Protein AF-A0A0S8ESF8-F1 (afdb_monomer)

Sequence (279 aa):
MKMVDRKHRSASYPEIQPMQVNPSMRPLLGLSLLLPLVVLAGCGKGEGPTPIPGTPAPPLPPISCDTINFEDGCGPYTFVDFAGGVTAIVRNPDSSGLNTSDKVARMEKFAGEVFGGSTLEPPERVDFARGEAFKMKVWASRSVPVLFKMEGLDRERSVSHSGSGNWEELCFSFVGDTAGDPVTGFTIIFDLGVNGGAATDPANWTFYFDEIEQVDSCPVPAQLFPVDFEGDPASYNFGPDGGFGGGASAVIANPDQSGINTSAQVARMQKFAGEVFGG

Structure (mmCIF, N/CA/C/O backbone):
data_AF-A0A0S8ESF8-F1
#
_entry.id   AF-A0A0S8ESF8-F1
#
loop_
_atom_site.group_PDB
_atom_site.id
_atom_site.type_symbol
_atom_site.label_atom_id
_atom_site.label_alt_id
_atom_site.label_comp_id
_atom_site.label_asym_id
_atom_site.label_entity_id
_atom_site.label_seq_id
_atom_site.pdbx_PDB_ins_code
_atom_site.Cartn_x
_atom_site.Cartn_y
_atom_site.Cartn_z
_atom_site.occupancy
_atom_site.B_iso_or_equiv
_atom_site.auth_seq_id
_atom_site.auth_comp_id
_atom_site.auth_asym_id
_atom_site.auth_atom_id
_atom_site.pdbx_PDB_model_num
ATOM 1 N N . MET A 1 1 ? 27.836 68.230 -41.091 1.00 40.53 1 MET A N 1
ATOM 2 C CA . MET A 1 1 ? 26.774 69.145 -41.569 1.00 40.53 1 MET A CA 1
ATOM 3 C C . MET A 1 1 ? 25.476 68.755 -40.853 1.00 40.53 1 MET A C 1
ATOM 5 O O . MET A 1 1 ? 24.995 67.662 -41.090 1.00 40.53 1 MET A O 1
ATOM 9 N N . LYS A 1 2 ? 25.045 69.584 -39.888 1.00 42.84 2 LYS A N 1
ATOM 10 C CA . LYS A 1 2 ? 23.810 69.581 -39.059 1.00 42.84 2 LYS A CA 1
ATOM 11 C C . LYS A 1 2 ? 22.931 68.306 -39.009 1.00 42.84 2 LYS A C 1
ATOM 13 O O . LYS A 1 2 ? 22.154 68.066 -39.925 1.00 42.84 2 LYS A O 1
ATOM 18 N N . MET A 1 3 ? 22.940 67.605 -37.866 1.00 36.44 3 MET A N 1
ATOM 19 C CA . MET A 1 3 ? 21.789 66.813 -37.398 1.00 36.44 3 MET A CA 1
ATOM 20 C C . MET A 1 3 ? 20.903 67.682 -36.501 1.00 36.44 3 MET A C 1
ATOM 22 O O . MET A 1 3 ? 21.399 68.494 -35.721 1.00 36.44 3 MET A O 1
ATOM 26 N N . VAL A 1 4 ? 19.596 67.544 -36.695 1.00 47.00 4 VAL A N 1
ATOM 27 C CA . VAL A 1 4 ? 18.539 68.396 -36.151 1.00 47.00 4 VAL A CA 1
ATOM 28 C C . VAL A 1 4 ? 18.036 67.837 -34.823 1.00 47.00 4 VAL A C 1
ATOM 30 O O . VAL A 1 4 ? 17.675 66.669 -34.722 1.00 47.00 4 VAL A O 1
ATOM 33 N N . ASP A 1 5 ? 17.992 68.729 -33.840 1.00 41.75 5 ASP A N 1
ATOM 34 C CA . ASP A 1 5 ? 17.411 68.588 -32.509 1.00 41.75 5 ASP A CA 1
ATOM 35 C C . ASP A 1 5 ? 15.900 68.281 -32.575 1.00 41.75 5 ASP A C 1
ATOM 37 O O . ASP A 1 5 ? 15.138 69.013 -33.218 1.00 41.75 5 ASP A O 1
ATOM 41 N N . ARG A 1 6 ? 15.429 67.247 -31.864 1.00 56.06 6 ARG A N 1
ATOM 42 C CA . ARG A 1 6 ? 14.001 67.091 -31.533 1.00 56.06 6 ARG A CA 1
ATOM 43 C C . ARG A 1 6 ? 13.833 66.850 -30.038 1.00 56.06 6 ARG A C 1
ATOM 45 O O . ARG A 1 6 ? 14.021 65.760 -29.514 1.00 56.06 6 ARG A O 1
ATOM 52 N N . LYS A 1 7 ? 13.445 67.936 -29.381 1.00 44.34 7 LYS A N 1
ATOM 53 C CA . LYS A 1 7 ? 13.090 68.083 -27.972 1.00 44.34 7 LYS A CA 1
ATOM 54 C C . LYS A 1 7 ? 11.923 67.153 -27.594 1.00 44.34 7 LYS A C 1
ATOM 56 O O . LYS A 1 7 ? 10.812 67.331 -28.093 1.00 44.34 7 LYS A O 1
ATOM 61 N N . HIS A 1 8 ? 12.165 66.198 -26.693 1.00 40.56 8 HIS A N 1
ATOM 62 C CA . HIS A 1 8 ? 11.120 65.435 -26.004 1.00 40.56 8 HIS A CA 1
ATOM 63 C C . HIS A 1 8 ? 10.361 66.345 -25.024 1.00 40.56 8 HIS A C 1
ATOM 65 O O . HIS A 1 8 ? 10.968 67.020 -24.193 1.00 40.56 8 HIS A O 1
ATOM 71 N N . ARG A 1 9 ? 9.026 66.372 -25.125 1.00 47.31 9 ARG A N 1
ATOM 72 C CA . ARG A 1 9 ? 8.132 66.927 -24.100 1.00 47.31 9 ARG A CA 1
ATOM 73 C C . ARG A 1 9 ? 7.680 65.800 -23.179 1.00 47.31 9 ARG A C 1
ATOM 75 O O . ARG A 1 9 ? 7.162 64.793 -23.649 1.00 47.31 9 ARG A O 1
ATOM 82 N N . SER A 1 10 ? 7.871 66.022 -21.887 1.00 40.78 10 SER A N 1
ATOM 83 C CA . SER A 1 10 ? 7.298 65.271 -20.779 1.00 40.78 10 SER A CA 1
ATOM 84 C C . SER A 1 10 ? 5.786 65.498 -20.688 1.00 40.78 10 SER A C 1
ATOM 86 O O . SER A 1 10 ? 5.308 66.622 -20.844 1.00 40.78 10 SER A O 1
ATOM 88 N N . ALA A 1 11 ? 5.040 64.435 -20.394 1.00 43.62 11 ALA A N 1
ATOM 89 C CA . ALA A 1 11 ? 3.673 64.515 -19.894 1.00 43.62 11 ALA A CA 1
ATOM 90 C C . ALA A 1 11 ? 3.556 63.570 -18.691 1.00 43.62 11 ALA A C 1
ATOM 92 O O . ALA A 1 11 ? 3.723 62.361 -18.827 1.00 43.62 11 ALA A O 1
ATOM 93 N N . SER A 1 12 ? 3.345 64.150 -17.509 1.00 41.84 12 SER A N 1
ATOM 94 C CA . SER A 1 12 ? 3.059 63.443 -16.261 1.00 41.84 12 SER A CA 1
ATOM 95 C C . SER A 1 12 ? 1.659 62.835 -16.317 1.00 41.84 12 SER A C 1
ATOM 97 O O . SER A 1 12 ? 0.701 63.549 -16.620 1.00 41.84 12 SER A O 1
ATOM 99 N N . TYR A 1 13 ? 1.531 61.554 -15.985 1.00 41.94 13 TYR A N 1
ATOM 100 C CA . TYR A 1 13 ? 0.239 60.912 -15.748 1.00 41.94 13 TYR A CA 1
ATOM 101 C C . TYR A 1 13 ? -0.113 61.014 -14.254 1.00 41.94 13 TYR A C 1
ATOM 103 O O . TYR A 1 13 ? 0.756 60.730 -13.429 1.00 41.94 13 TYR A O 1
ATOM 111 N N . PRO A 1 14 ? -1.336 61.434 -13.883 1.00 43.28 14 PRO A N 1
ATOM 112 C CA . PRO A 1 14 ? -1.754 61.487 -12.490 1.00 43.28 14 PRO A CA 1
ATOM 113 C C . PRO A 1 14 ? -2.178 60.108 -11.961 1.00 43.28 14 PRO A C 1
ATOM 115 O O . PRO A 1 14 ? -2.775 59.293 -12.663 1.00 43.28 14 PRO A O 1
ATOM 118 N N . GLU A 1 15 ? -1.848 59.899 -10.693 1.00 43.38 15 GLU A N 1
ATOM 119 C CA . GLU A 1 15 ? -2.110 58.741 -9.840 1.00 43.38 15 GLU A CA 1
ATOM 120 C C . GLU A 1 15 ? -3.618 58.548 -9.581 1.00 43.38 15 GLU A C 1
ATOM 122 O O . GLU A 1 15 ? -4.325 59.497 -9.237 1.00 43.38 15 GLU A O 1
ATOM 127 N N . ILE A 1 16 ? -4.126 57.322 -9.763 1.00 46.75 16 ILE A N 1
ATOM 128 C CA . ILE A 1 16 ? -5.536 56.965 -9.539 1.00 46.75 16 ILE A CA 1
ATOM 129 C C . ILE A 1 16 ? -5.655 56.318 -8.156 1.00 46.75 16 ILE A C 1
ATOM 131 O O . ILE A 1 16 ? -5.142 55.224 -7.932 1.00 46.75 16 ILE A O 1
ATOM 135 N N . GLN A 1 17 ? -6.349 56.986 -7.232 1.00 47.25 17 GLN A N 1
ATOM 136 C CA . GLN A 1 17 ? -6.697 56.419 -5.926 1.00 47.25 17 GLN A CA 1
ATOM 137 C C . GLN A 1 17 ? -7.849 55.399 -6.041 1.00 47.25 17 GLN A C 1
ATOM 139 O O . GLN A 1 17 ? -8.770 55.613 -6.835 1.00 47.25 17 GLN A O 1
ATOM 144 N N . PRO A 1 18 ? -7.850 54.309 -5.250 1.00 42.50 18 PRO A N 1
ATOM 145 C CA . PRO A 1 18 ? -8.895 53.291 -5.317 1.00 42.50 18 PRO A CA 1
ATOM 146 C C . PRO A 1 18 ? -10.224 53.768 -4.703 1.00 42.50 18 PRO A C 1
ATOM 148 O O . PRO A 1 18 ? -10.272 54.285 -3.587 1.00 42.50 18 PRO A O 1
ATOM 151 N N . MET A 1 19 ? -11.320 53.553 -5.441 1.00 40.47 19 MET A N 1
ATOM 152 C CA . MET A 1 19 ? -12.696 53.830 -5.013 1.00 40.47 19 MET A CA 1
ATOM 153 C C . MET A 1 19 ? -13.128 52.919 -3.852 1.00 40.47 19 MET A C 1
ATOM 155 O O . MET A 1 19 ? -13.059 51.695 -3.940 1.00 40.47 19 MET A O 1
ATOM 159 N N . GLN A 1 20 ? -13.632 53.541 -2.785 1.00 41.03 20 GLN A N 1
ATOM 160 C CA . GLN A 1 20 ? -14.319 52.897 -1.664 1.00 41.03 20 GLN A CA 1
ATOM 161 C C . GLN A 1 20 ? -15.709 52.393 -2.086 1.00 41.03 20 GLN A C 1
ATOM 163 O O . GLN A 1 20 ? -16.491 53.126 -2.692 1.00 41.03 20 GLN A O 1
ATOM 168 N N . VAL A 1 21 ? -16.024 51.146 -1.730 1.00 38.94 21 VAL A N 1
ATOM 169 C CA . VAL A 1 21 ? -17.322 50.499 -1.964 1.00 38.94 21 VAL A CA 1
ATOM 170 C C . VAL A 1 21 ? -18.250 50.803 -0.787 1.00 38.94 21 VAL A C 1
ATOM 172 O O . VAL A 1 21 ? -17.946 50.431 0.341 1.00 38.94 21 VAL A O 1
ATOM 175 N N . ASN A 1 22 ? -19.397 51.436 -1.049 1.00 40.12 22 ASN A N 1
ATOM 176 C CA . ASN A 1 22 ? -20.479 51.598 -0.073 1.00 40.12 22 ASN A CA 1
ATOM 177 C C . ASN A 1 22 ? -21.716 50.801 -0.531 1.00 40.12 22 ASN A C 1
ATOM 179 O O . ASN A 1 22 ? -22.219 51.060 -1.628 1.00 40.12 22 ASN A O 1
ATOM 183 N N . PRO A 1 23 ? -22.239 49.858 0.275 1.00 46.28 23 PRO A N 1
ATOM 184 C CA . PRO A 1 23 ? -23.407 49.068 -0.083 1.00 46.28 23 PRO A CA 1
ATOM 185 C C . PRO A 1 23 ? -24.692 49.764 0.383 1.00 46.28 23 PRO A C 1
ATOM 187 O O . PRO A 1 23 ? -24.872 50.047 1.566 1.00 46.28 23 PRO A O 1
ATOM 190 N N . SER A 1 24 ? -25.618 50.026 -0.537 1.00 38.66 24 SER A N 1
ATOM 191 C CA . SER A 1 24 ? -27.003 50.365 -0.192 1.00 38.66 24 SER A CA 1
ATOM 192 C C . SER A 1 24 ? -27.920 50.111 -1.385 1.00 38.66 24 SER A C 1
ATOM 194 O O . SER A 1 24 ? -27.998 50.924 -2.304 1.00 38.66 24 SER A O 1
ATOM 196 N N . MET A 1 25 ? -28.637 48.986 -1.372 1.00 37.41 25 MET A N 1
ATOM 197 C CA . MET A 1 25 ? -29.839 48.802 -2.186 1.00 37.41 25 MET A CA 1
ATOM 198 C C . MET A 1 25 ? -30.952 48.183 -1.337 1.00 37.41 25 MET A C 1
ATOM 200 O O . MET A 1 25 ? -30.775 47.166 -0.672 1.00 37.41 25 MET A O 1
ATOM 204 N N . ARG A 1 26 ? -32.095 48.875 -1.350 1.00 43.75 26 ARG A N 1
ATOM 205 C CA . ARG A 1 26 ? -33.395 48.493 -0.779 1.00 43.75 26 ARG A CA 1
ATOM 206 C C . ARG A 1 26 ? -34.141 47.535 -1.734 1.00 43.75 26 ARG A C 1
ATOM 208 O O . ARG A 1 26 ? -33.779 47.468 -2.905 1.00 43.75 26 ARG A O 1
ATOM 215 N N . PRO A 1 27 ? -35.159 46.792 -1.258 1.00 42.56 27 PRO A N 1
ATOM 216 C CA . PRO A 1 27 ? -35.567 45.525 -1.858 1.00 42.56 27 PRO A CA 1
ATOM 217 C C . PRO A 1 27 ? -36.525 45.702 -3.044 1.00 42.56 27 PRO A C 1
ATOM 219 O O . PRO A 1 27 ? -37.409 46.558 -3.009 1.00 42.56 27 PRO A O 1
ATOM 222 N N . LEU A 1 28 ? -36.397 44.838 -4.056 1.00 43.91 28 LEU A N 1
ATOM 223 C CA . LEU A 1 28 ? -37.443 44.589 -5.051 1.00 43.91 28 LEU A CA 1
ATOM 224 C C . LEU A 1 28 ? -38.166 43.275 -4.722 1.00 43.91 28 LEU A C 1
ATOM 226 O O . LEU A 1 28 ? -37.550 42.216 -4.639 1.00 43.91 28 LEU A O 1
ATOM 230 N N . LEU A 1 29 ? -39.488 43.367 -4.564 1.00 41.84 29 LEU A N 1
ATOM 231 C CA . LEU A 1 29 ? -40.433 42.253 -4.656 1.00 41.84 29 LEU A CA 1
ATOM 232 C C . LEU A 1 29 ? -40.461 41.721 -6.100 1.00 41.84 29 LEU A C 1
ATOM 234 O O . LEU A 1 29 ? -40.621 42.517 -7.024 1.00 41.84 29 LEU A O 1
ATOM 238 N N . GLY A 1 30 ? -40.440 40.398 -6.293 1.00 35.84 30 GLY A N 1
ATOM 239 C CA . GLY A 1 30 ? -40.859 39.809 -7.568 1.00 35.84 30 GLY A CA 1
ATOM 240 C C . GLY A 1 30 ? -40.442 38.357 -7.807 1.00 35.84 30 GLY A C 1
ATOM 241 O O . GLY A 1 30 ? -39.289 38.095 -8.108 1.00 35.84 30 GLY A O 1
ATOM 242 N N . LEU A 1 31 ? -41.444 37.468 -7.793 1.00 37.00 31 LEU A N 1
ATOM 243 C CA . LEU A 1 31 ? -41.476 36.101 -8.340 1.00 37.00 31 LEU A CA 1
ATOM 244 C C . LEU A 1 31 ? -40.813 34.970 -7.521 1.00 37.00 31 LEU A C 1
ATOM 246 O O . LEU A 1 31 ? -39.675 34.569 -7.734 1.00 37.00 31 LEU A O 1
ATOM 250 N N . SER A 1 32 ? -41.619 34.390 -6.623 1.00 37.16 32 SER A N 1
ATOM 251 C CA . SER A 1 32 ? -41.390 33.071 -6.025 1.00 37.16 32 SER A CA 1
ATOM 252 C C . SER A 1 32 ? -41.519 31.986 -7.099 1.00 37.16 32 SER A C 1
ATOM 254 O O . SER A 1 32 ? -42.624 31.688 -7.559 1.00 37.16 32 SER A O 1
ATOM 256 N N . LEU A 1 33 ? -40.388 31.412 -7.508 1.00 37.44 33 LEU A N 1
ATOM 257 C CA . LEU A 1 33 ? -40.342 30.144 -8.223 1.00 37.44 33 LEU A CA 1
ATOM 258 C C . LEU A 1 33 ? -40.302 29.037 -7.159 1.00 37.44 33 LEU A C 1
ATOM 260 O O . LEU A 1 33 ? -39.285 28.836 -6.498 1.00 37.44 33 LEU A O 1
ATOM 264 N N . LEU A 1 34 ? -41.429 28.355 -6.954 1.00 41.53 34 LEU A N 1
ATOM 265 C CA . LEU A 1 34 ? -41.516 27.156 -6.119 1.00 41.53 34 LEU A CA 1
ATOM 266 C C . LEU A 1 34 ? -40.692 26.032 -6.770 1.00 41.53 34 LEU A C 1
ATOM 268 O O . LEU A 1 34 ? -41.206 25.279 -7.594 1.00 41.53 34 LEU A O 1
ATOM 272 N N . LEU A 1 35 ? -39.413 25.918 -6.404 1.00 36.94 35 LEU A N 1
ATOM 273 C CA . LEU A 1 35 ? -38.685 24.659 -6.551 1.00 36.94 35 LEU A CA 1
ATOM 274 C C . LEU A 1 35 ? -39.259 23.668 -5.528 1.00 36.94 35 LEU A C 1
ATOM 276 O O . LEU A 1 35 ? -39.348 24.018 -4.346 1.00 36.94 35 LEU A O 1
ATOM 280 N N . PRO A 1 36 ? -39.629 22.437 -5.920 1.00 36.62 36 PRO A N 1
ATOM 281 C CA . PRO A 1 36 ? -39.936 21.414 -4.941 1.00 36.62 36 PRO A CA 1
ATOM 282 C C . PRO A 1 36 ? -38.649 21.100 -4.175 1.00 36.62 36 PRO A C 1
ATOM 284 O O . PRO A 1 36 ? -37.679 20.577 -4.720 1.00 36.62 36 PRO A O 1
ATOM 287 N N . LEU A 1 37 ? -38.653 21.464 -2.896 1.00 35.94 37 LEU A N 1
ATOM 288 C CA . LEU A 1 37 ? -37.680 21.037 -1.910 1.00 35.94 37 LEU A CA 1
ATOM 289 C C . LEU A 1 37 ? -37.829 19.515 -1.771 1.00 35.94 37 LEU A C 1
ATOM 291 O O . LEU A 1 37 ? -38.709 19.034 -1.056 1.00 35.94 37 LEU A O 1
ATOM 295 N N . VAL A 1 38 ? -37.015 18.746 -2.493 1.00 40.09 38 VAL A N 1
ATOM 296 C CA . VAL A 1 38 ? -36.847 17.323 -2.196 1.00 40.09 38 VAL A CA 1
ATOM 297 C C . VAL A 1 38 ? -36.095 17.267 -0.874 1.00 40.09 38 VAL A C 1
ATOM 299 O O . VAL A 1 38 ? -34.877 17.417 -0.813 1.00 40.09 38 VAL A O 1
ATOM 302 N N . VAL A 1 39 ? -36.852 17.123 0.208 1.00 38.69 39 VAL A N 1
ATOM 303 C CA . VAL A 1 39 ? -36.312 16.778 1.516 1.00 38.69 39 VAL A CA 1
ATOM 304 C C . VAL A 1 39 ? -35.793 15.349 1.389 1.00 38.69 39 VAL A C 1
ATOM 306 O O . VAL A 1 39 ? -36.565 14.397 1.481 1.00 38.69 39 VAL A O 1
ATOM 309 N N . LEU A 1 40 ? -34.491 15.190 1.141 1.00 39.62 40 LEU A N 1
ATOM 310 C CA . LEU A 1 40 ? -33.809 13.930 1.418 1.00 39.62 40 LEU A CA 1
ATOM 311 C C . LEU A 1 40 ? -33.801 13.772 2.943 1.00 39.62 40 LEU A C 1
ATOM 313 O O . LEU A 1 40 ? -32.912 14.250 3.646 1.00 39.62 40 LEU A O 1
ATOM 317 N N . ALA A 1 41 ? -34.867 13.170 3.463 1.00 42.66 41 ALA A N 1
ATOM 318 C CA . ALA A 1 41 ? -34.881 12.645 4.813 1.00 42.66 41 ALA A CA 1
ATOM 319 C C . ALA A 1 41 ? -33.761 11.602 4.906 1.00 42.66 41 ALA A C 1
ATOM 321 O O . ALA A 1 41 ? -33.692 10.692 4.081 1.00 42.66 41 ALA A O 1
ATOM 322 N N . GLY A 1 42 ? -32.869 11.766 5.884 1.00 45.28 42 GLY A N 1
ATOM 323 C CA . GLY A 1 42 ? -31.809 10.804 6.152 1.00 45.28 42 GLY A CA 1
ATOM 324 C C . GLY A 1 42 ? -32.393 9.402 6.315 1.00 45.28 42 GLY A C 1
ATOM 325 O O . GLY A 1 42 ? -33.271 9.179 7.151 1.00 45.28 42 GLY A O 1
ATOM 326 N N . CYS A 1 43 ? -31.918 8.458 5.508 1.00 47.69 43 CYS A N 1
ATOM 327 C CA . CYS A 1 43 ? -32.300 7.062 5.638 1.00 47.69 43 CYS A CA 1
ATOM 328 C C . CYS A 1 43 ? -31.603 6.468 6.864 1.00 47.69 43 CYS A C 1
ATOM 330 O O . CYS A 1 43 ? -30.463 6.015 6.811 1.00 47.69 43 CYS A O 1
ATOM 332 N N . GLY A 1 44 ? -32.323 6.457 7.985 1.00 44.12 44 GLY A N 1
ATOM 333 C CA . GLY A 1 44 ? -32.151 5.414 8.984 1.00 44.12 44 GLY A CA 1
ATOM 334 C C . GLY A 1 44 ? -32.490 4.046 8.381 1.00 44.12 44 GLY A C 1
ATOM 335 O O . GLY A 1 44 ? -33.263 3.960 7.432 1.00 44.12 44 GLY A O 1
ATOM 336 N N . LYS A 1 45 ? -31.893 2.991 8.950 1.00 55.78 45 LYS A N 1
ATOM 337 C CA . LYS A 1 45 ? -32.165 1.559 8.718 1.00 55.78 45 LYS A CA 1
ATOM 338 C C . LYS A 1 45 ? -33.629 1.261 8.334 1.00 55.78 45 LYS A C 1
ATOM 340 O O . LYS A 1 45 ? -34.452 1.008 9.210 1.00 55.78 45 LYS A O 1
ATOM 345 N N . GLY A 1 46 ? -33.945 1.251 7.045 1.00 39.66 46 GLY A N 1
ATOM 346 C CA . GLY A 1 46 ? -35.214 0.765 6.510 1.00 39.66 46 GLY A CA 1
ATOM 347 C C . GLY A 1 46 ? -34.915 -0.297 5.465 1.00 39.66 46 GLY A C 1
ATOM 348 O O . GLY A 1 46 ? -34.060 -0.078 4.614 1.00 39.66 46 GLY A O 1
ATOM 349 N N . GLU A 1 47 ? -35.601 -1.437 5.526 1.00 53.22 47 GLU A N 1
ATOM 350 C CA . GLU A 1 47 ? -35.433 -2.605 4.639 1.00 53.22 47 GLU A CA 1
ATOM 351 C C . GLU A 1 47 ? -35.843 -2.346 3.168 1.00 53.22 47 GLU A C 1
ATOM 353 O O . GLU A 1 47 ? -36.103 -3.274 2.409 1.00 53.22 47 GLU A O 1
ATOM 358 N N . GLY A 1 48 ? -35.903 -1.081 2.739 1.00 57.09 48 GLY A N 1
ATOM 359 C CA . GLY A 1 48 ? -36.509 -0.681 1.475 1.00 57.09 48 GLY A CA 1
ATOM 360 C C . GLY A 1 48 ? -38.036 -0.861 1.473 1.00 57.09 48 GLY A C 1
ATOM 361 O O . GLY A 1 48 ? -38.629 -1.323 2.450 1.00 57.09 48 GLY A O 1
ATOM 362 N N . PRO A 1 49 ? -38.720 -0.436 0.399 1.00 63.00 49 PRO A N 1
ATOM 363 C CA . PRO A 1 49 ? -40.136 -0.731 0.218 1.00 63.00 49 PRO A CA 1
ATOM 364 C C . PRO A 1 49 ? -40.350 -2.248 0.137 1.00 63.00 49 PRO A C 1
ATOM 366 O O . PRO A 1 49 ? -39.602 -2.953 -0.540 1.00 63.00 49 PRO A O 1
ATOM 369 N N . THR A 1 50 ? -41.390 -2.749 0.806 1.00 68.25 50 THR A N 1
ATOM 370 C CA . THR A 1 50 ? -41.778 -4.161 0.731 1.00 68.25 50 THR A CA 1
ATOM 371 C C . THR A 1 50 ? -42.010 -4.567 -0.731 1.00 68.25 50 THR A C 1
ATOM 373 O O . THR A 1 50 ? -42.753 -3.879 -1.440 1.00 68.25 50 THR A O 1
ATOM 376 N N . PRO A 1 51 ? -41.393 -5.664 -1.215 1.00 69.75 51 PRO A N 1
ATOM 377 C CA . PRO A 1 51 ? -41.570 -6.105 -2.593 1.00 69.75 51 PRO A CA 1
ATOM 378 C C . PRO A 1 51 ? -43.048 -6.343 -2.920 1.00 69.75 51 PRO A C 1
ATOM 380 O O . PRO A 1 51 ? -43.759 -7.001 -2.159 1.00 69.75 51 PRO A O 1
ATOM 383 N N . ILE A 1 52 ? -43.514 -5.828 -4.063 1.00 80.81 52 ILE A N 1
ATOM 384 C CA . ILE A 1 52 ? -44.869 -6.104 -4.557 1.00 80.81 52 ILE A CA 1
ATOM 385 C C . ILE A 1 52 ? -44.931 -7.590 -4.945 1.00 80.81 52 ILE A C 1
ATOM 387 O O . ILE A 1 52 ? -44.154 -8.016 -5.808 1.00 80.81 52 ILE A O 1
ATOM 391 N N . PRO A 1 53 ? -45.836 -8.393 -4.353 1.00 74.19 53 PRO A N 1
ATOM 392 C CA . PRO A 1 53 ? -45.965 -9.805 -4.694 1.00 74.19 53 PRO A CA 1
ATOM 393 C C . PRO A 1 53 ? -46.226 -9.989 -6.194 1.00 74.19 53 PRO A C 1
ATOM 395 O O . PRO A 1 53 ? -47.189 -9.445 -6.731 1.00 74.19 53 PRO A O 1
ATOM 398 N N . GLY A 1 54 ? -45.370 -10.757 -6.869 1.00 76.56 54 GLY A N 1
ATOM 399 C CA . GLY A 1 54 ? -45.484 -11.037 -8.305 1.00 76.56 54 GLY A CA 1
ATOM 400 C C . GLY A 1 54 ? -44.671 -10.119 -9.223 1.00 76.56 54 GLY A C 1
ATOM 401 O O . GLY A 1 54 ? -44.605 -10.397 -10.419 1.00 76.56 54 GLY A O 1
ATOM 402 N N . THR A 1 55 ? -44.004 -9.088 -8.695 1.00 75.00 55 THR A N 1
ATOM 403 C CA . THR A 1 55 ? -43.012 -8.318 -9.459 1.00 75.00 55 THR A CA 1
ATOM 404 C C . THR A 1 55 ? -41.653 -9.017 -9.354 1.00 75.00 55 THR A C 1
ATOM 406 O O . THR A 1 55 ? -41.156 -9.181 -8.237 1.00 75.00 55 THR A O 1
ATOM 409 N N . PRO A 1 56 ? -41.030 -9.442 -10.472 1.00 74.31 56 PRO A N 1
ATOM 410 C CA . PRO A 1 56 ? -39.648 -9.907 -10.450 1.00 74.31 56 PRO A CA 1
ATOM 411 C C . PRO A 1 56 ? -38.762 -8.823 -9.837 1.00 74.31 56 PRO A C 1
ATOM 413 O O . PRO A 1 56 ? -38.911 -7.649 -10.181 1.00 74.31 56 PRO A O 1
ATOM 416 N N . ALA A 1 57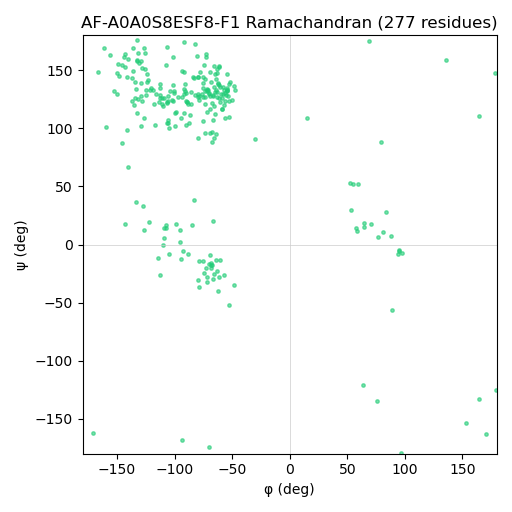 ? -37.860 -9.204 -8.930 1.00 72.38 57 ALA A N 1
ATOM 417 C CA . ALA A 1 57 ? -36.854 -8.271 -8.440 1.00 72.38 57 ALA A CA 1
ATOM 418 C C . ALA A 1 57 ? -36.142 -7.633 -9.649 1.00 72.38 57 ALA A C 1
ATOM 420 O O . ALA A 1 57 ? -35.896 -8.344 -10.634 1.00 72.38 57 ALA A O 1
ATOM 421 N N . PRO A 1 58 ? -35.837 -6.322 -9.614 1.00 77.44 58 PRO A N 1
ATOM 422 C CA . PRO A 1 58 ? -34.993 -5.719 -10.632 1.00 77.44 58 PRO A CA 1
ATOM 423 C C . PRO A 1 58 ? -33.744 -6.589 -10.813 1.00 77.44 58 PRO A C 1
ATOM 425 O O . PRO A 1 58 ? -33.200 -7.051 -9.802 1.00 77.44 58 PRO A O 1
ATOM 428 N N . PRO A 1 59 ? -33.302 -6.861 -12.055 1.00 75.06 59 PRO A N 1
ATOM 429 C CA . PRO A 1 59 ? -32.038 -7.549 -12.252 1.00 75.06 59 PRO A CA 1
ATOM 430 C C . PRO A 1 59 ? -30.968 -6.767 -11.494 1.00 75.06 59 PRO A C 1
ATOM 432 O O . PRO A 1 59 ? -30.884 -5.543 -11.633 1.00 75.06 59 PRO A O 1
ATOM 435 N N . LEU A 1 60 ? -30.217 -7.472 -10.644 1.00 68.94 60 LEU A N 1
ATOM 436 C CA . LEU A 1 60 ? -29.103 -6.868 -9.928 1.00 68.94 60 LEU A CA 1
ATOM 437 C C . LEU A 1 60 ? -28.192 -6.186 -10.960 1.00 68.94 60 LEU A C 1
ATOM 439 O O . LEU A 1 60 ? -27.984 -6.754 -12.041 1.00 68.94 60 LEU A O 1
ATOM 443 N N . PRO A 1 61 ? -27.688 -4.974 -10.676 1.00 72.44 61 PRO A N 1
ATOM 444 C CA . PRO A 1 61 ? -26.678 -4.378 -11.532 1.00 72.44 61 PRO A CA 1
ATOM 445 C C . PRO A 1 61 ? -25.500 -5.356 -11.683 1.00 72.44 61 PRO A C 1
ATOM 447 O O . PRO A 1 61 ? -25.223 -6.126 -10.758 1.00 72.44 61 PRO A O 1
ATOM 450 N N . PRO A 1 62 ? -24.834 -5.377 -12.849 1.00 71.75 62 PRO A N 1
ATOM 451 C CA . PRO A 1 62 ? -23.664 -6.219 -13.041 1.00 71.75 62 PRO A CA 1
ATOM 452 C C . PRO A 1 62 ? -22.602 -5.860 -11.997 1.00 71.75 62 PRO A C 1
ATOM 454 O O . PRO A 1 62 ? -22.274 -4.689 -11.818 1.00 71.75 62 PRO A O 1
ATOM 457 N N . ILE A 1 63 ? -22.096 -6.880 -11.308 1.00 76.06 63 ILE A N 1
ATOM 458 C CA . ILE A 1 63 ? -21.006 -6.754 -10.342 1.00 76.06 63 ILE A CA 1
ATOM 459 C C . ILE A 1 63 ? -19.699 -6.702 -11.146 1.00 76.06 63 ILE A C 1
ATOM 461 O O . ILE A 1 63 ? -19.475 -7.569 -11.991 1.00 76.06 63 ILE A O 1
ATOM 465 N N . SER A 1 64 ? -18.868 -5.682 -10.917 1.00 81.50 64 SER A N 1
ATOM 466 C CA . SER A 1 64 ? -17.496 -5.616 -11.442 1.00 81.50 64 SER A CA 1
ATOM 467 C C . SER A 1 64 ? -16.528 -6.017 -10.332 1.00 81.50 64 SER A C 1
ATOM 469 O O . SER A 1 64 ? -16.618 -5.516 -9.212 1.00 81.50 64 SER A O 1
ATOM 471 N N . CYS A 1 65 ? -15.629 -6.941 -10.664 1.00 89.12 65 CYS A N 1
ATOM 472 C CA . CYS A 1 65 ? -14.585 -7.469 -9.786 1.00 89.12 65 CYS A CA 1
ATOM 473 C C . CYS A 1 65 ? -13.218 -7.350 -10.473 1.00 89.12 65 CYS A C 1
ATOM 475 O O . CYS A 1 65 ? -12.371 -8.230 -10.351 1.00 89.12 65 CYS A O 1
ATOM 477 N N . ASP A 1 66 ? -13.044 -6.293 -11.273 1.00 88.06 66 ASP A N 1
ATOM 478 C CA . ASP A 1 66 ? -11.806 -6.041 -12.022 1.00 88.06 66 ASP A CA 1
ATOM 479 C C . ASP A 1 66 ? -10.636 -5.680 -11.082 1.00 88.06 66 ASP A C 1
ATOM 481 O O . ASP A 1 66 ? -9.468 -5.774 -11.458 1.00 88.06 66 ASP A O 1
ATOM 485 N N . THR A 1 67 ? -10.964 -5.322 -9.839 1.00 94.25 67 THR A N 1
ATOM 486 C CA . THR A 1 67 ? -10.063 -5.075 -8.715 1.00 94.25 67 THR A CA 1
ATOM 487 C C . THR A 1 67 ? -10.472 -5.939 -7.520 1.00 94.25 67 THR A C 1
ATOM 489 O O . THR A 1 67 ? -11.587 -6.468 -7.440 1.00 94.25 67 THR A O 1
ATOM 492 N N . ILE A 1 68 ? -9.582 -6.056 -6.536 1.00 96.88 68 ILE A N 1
ATOM 493 C CA . ILE A 1 68 ? -9.935 -6.598 -5.221 1.00 96.88 68 ILE A CA 1
ATOM 494 C C . ILE A 1 68 ? -10.619 -5.474 -4.431 1.00 96.88 68 ILE A C 1
ATOM 496 O O . ILE A 1 68 ? -9.945 -4.682 -3.772 1.00 96.88 68 ILE A O 1
ATOM 500 N N . ASN A 1 69 ? -11.948 -5.407 -4.526 1.00 95.50 69 ASN A N 1
ATOM 501 C CA . ASN A 1 69 ? -12.792 -4.344 -3.952 1.00 95.50 69 ASN A CA 1
ATOM 502 C C . ASN A 1 69 ? -13.651 -4.785 -2.751 1.00 95.50 69 ASN A C 1
ATOM 504 O O . ASN A 1 69 ? -14.523 -4.057 -2.294 1.00 95.50 69 ASN A O 1
ATOM 508 N N . PHE A 1 70 ? -13.478 -6.024 -2.277 1.00 96.69 70 PHE A N 1
ATOM 509 C CA . PHE A 1 70 ? -14.185 -6.580 -1.113 1.00 96.69 70 PHE A CA 1
ATOM 510 C C . PHE A 1 70 ? -15.726 -6.610 -1.183 1.00 96.69 70 PHE A C 1
ATOM 512 O O . PHE A 1 70 ? -16.378 -6.935 -0.182 1.00 96.69 70 PHE A O 1
ATOM 519 N N . GLU A 1 71 ? -16.309 -6.362 -2.357 1.00 95.19 71 GLU A N 1
ATOM 520 C CA . GLU A 1 71 ? -17.754 -6.345 -2.557 1.00 95.19 71 GLU A CA 1
ATOM 521 C C . GLU A 1 71 ? -18.375 -7.745 -2.567 1.00 95.19 71 GLU A C 1
ATOM 523 O O . GLU A 1 71 ? -17.746 -8.766 -2.882 1.00 95.19 71 GLU A O 1
ATOM 528 N N . ASP A 1 72 ? -19.660 -7.794 -2.212 1.00 91.25 72 ASP A N 1
ATOM 529 C CA . ASP A 1 72 ? -20.419 -9.040 -2.237 1.00 91.25 72 ASP A CA 1
ATOM 530 C C . ASP A 1 72 ? -20.478 -9.601 -3.664 1.00 91.25 72 ASP A C 1
ATOM 532 O O . ASP A 1 72 ? -20.909 -8.934 -4.599 1.00 91.25 72 ASP A O 1
ATOM 536 N N . GLY A 1 73 ? -20.061 -10.859 -3.825 1.00 89.25 73 GLY A N 1
ATOM 537 C CA . GLY A 1 73 ? -20.006 -11.535 -5.125 1.00 89.25 73 GLY A CA 1
ATOM 538 C C . GLY A 1 73 ? -18.653 -11.473 -5.841 1.00 89.25 73 GLY A C 1
ATOM 539 O O . GLY A 1 73 ? -18.489 -12.215 -6.805 1.00 89.25 73 GLY A O 1
ATOM 540 N N . CYS A 1 74 ? -17.684 -10.688 -5.350 1.00 89.69 74 CYS A N 1
ATOM 541 C CA . CYS A 1 74 ? -16.305 -10.676 -5.869 1.00 89.69 74 CYS A CA 1
ATOM 542 C C . CYS A 1 74 ? -15.337 -11.595 -5.104 1.00 89.69 74 CYS A C 1
ATOM 544 O O . CYS A 1 74 ? -14.235 -11.865 -5.568 1.00 89.69 74 CYS A O 1
ATOM 546 N N . GLY A 1 75 ? -15.752 -12.083 -3.931 1.00 86.31 75 GLY A N 1
ATOM 547 C CA . GLY A 1 75 ? -14.993 -13.021 -3.102 1.00 86.31 75 GLY A CA 1
ATOM 548 C C . GLY A 1 75 ? -15.327 -14.506 -3.346 1.00 86.31 75 GLY A C 1
ATOM 549 O O . GLY A 1 75 ? -16.053 -14.850 -4.281 1.00 86.31 75 GLY A O 1
ATOM 550 N N . PRO A 1 76 ? -14.864 -15.413 -2.464 1.00 90.62 76 PRO A N 1
ATOM 551 C CA . PRO A 1 76 ? -14.399 -15.145 -1.102 1.00 90.62 76 PRO A CA 1
ATOM 552 C C . PRO A 1 76 ? -12.981 -14.565 -1.034 1.00 90.62 76 PRO A C 1
ATOM 554 O O . PRO A 1 76 ? -12.118 -14.920 -1.826 1.00 90.62 76 PRO A O 1
ATOM 557 N N . TYR A 1 77 ? -12.740 -13.727 -0.027 1.00 94.88 77 TYR A N 1
ATOM 558 C CA . TYR A 1 77 ? -11.418 -13.201 0.307 1.00 94.88 77 TYR A CA 1
ATOM 559 C C . TYR A 1 77 ? -10.980 -13.773 1.651 1.00 94.88 77 TYR A C 1
ATOM 561 O O . TYR A 1 77 ? -11.731 -13.704 2.628 1.00 94.88 77 TYR A O 1
ATOM 569 N N . THR A 1 78 ? -9.776 -14.335 1.698 1.00 93.00 78 THR A N 1
ATOM 570 C CA . THR A 1 78 ? -9.245 -14.986 2.898 1.00 93.00 78 THR A CA 1
ATOM 571 C C . THR A 1 78 ? -7.995 -14.261 3.362 1.00 93.00 78 THR A C 1
ATOM 573 O O . THR A 1 78 ? -7.014 -14.181 2.625 1.00 93.00 78 THR A O 1
ATOM 576 N N . PHE A 1 79 ? -8.035 -13.762 4.597 1.00 97.81 79 PHE A N 1
ATOM 577 C CA . PHE A 1 79 ? -6.880 -13.181 5.269 1.00 97.81 79 PHE A CA 1
ATOM 578 C C . PHE A 1 79 ? -6.278 -14.177 6.259 1.00 97.81 79 PHE A C 1
ATOM 580 O O . PHE A 1 79 ? -6.996 -14.833 7.018 1.00 97.81 79 PHE A O 1
ATOM 587 N N . VAL A 1 80 ? -4.951 -14.257 6.269 1.00 98.56 80 VAL A N 1
ATOM 588 C CA . VAL A 1 80 ? -4.167 -14.887 7.329 1.00 98.56 80 VAL A CA 1
ATOM 589 C C . VAL A 1 80 ? -3.526 -13.779 8.151 1.00 98.56 80 VAL A C 1
ATOM 591 O O . VAL A 1 80 ? -2.600 -13.107 7.703 1.00 98.56 80 VAL A O 1
ATOM 594 N N . ASP A 1 81 ? -4.050 -13.585 9.352 1.00 98.75 81 ASP A N 1
ATOM 595 C CA . ASP A 1 81 ? -3.612 -12.563 10.298 1.00 98.75 81 ASP A CA 1
ATOM 596 C C . ASP A 1 81 ? -2.393 -13.028 11.103 1.00 98.75 81 ASP A C 1
ATOM 598 O O . ASP A 1 81 ? -2.296 -14.199 11.490 1.00 98.75 81 ASP A O 1
ATOM 602 N N . PHE A 1 82 ? -1.461 -12.119 11.396 1.00 98.81 82 PHE A N 1
ATOM 603 C CA . PHE A 1 82 ? -0.254 -12.456 12.148 1.00 98.81 82 PHE A CA 1
ATOM 604 C C . PHE A 1 82 ? 0.278 -11.300 13.001 1.00 98.81 82 PHE A C 1
ATOM 606 O O . PHE A 1 82 ? 0.072 -10.117 12.729 1.00 98.81 82 PHE A O 1
ATOM 613 N N . ALA A 1 83 ? 1.017 -11.663 14.057 1.00 98.50 83 ALA A N 1
ATOM 614 C CA . ALA A 1 83 ? 1.825 -10.743 14.864 1.00 98.50 83 ALA A CA 1
ATOM 615 C C . ALA A 1 83 ? 1.083 -9.502 15.416 1.00 98.50 83 ALA A C 1
ATOM 617 O O . ALA A 1 83 ? 1.693 -8.461 15.654 1.00 98.50 83 ALA A O 1
AT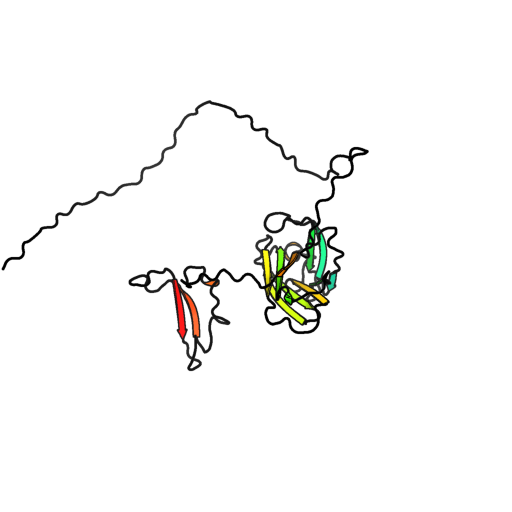OM 618 N N . GLY A 1 84 ? -0.223 -9.622 15.668 1.00 98.25 84 GLY A N 1
ATOM 619 C CA . GLY A 1 84 ? -1.063 -8.550 16.213 1.00 98.25 84 GLY A CA 1
ATOM 620 C C . GLY A 1 84 ? -1.814 -7.732 15.160 1.00 98.25 84 GLY A C 1
ATOM 621 O O . GLY A 1 84 ? -2.648 -6.915 15.541 1.00 98.25 84 GLY A O 1
ATOM 622 N N . GLY A 1 85 ? -1.575 -7.950 13.864 1.00 98.75 85 GLY A N 1
ATOM 623 C CA . GLY A 1 85 ? -2.466 -7.469 12.808 1.00 98.75 85 GLY A CA 1
ATOM 624 C C . GLY A 1 85 ? -3.724 -8.329 12.743 1.00 98.75 85 GLY A C 1
ATOM 625 O O . GLY A 1 85 ? -3.630 -9.550 12.840 1.00 98.75 85 GLY A O 1
ATOM 626 N N . VAL A 1 86 ? -4.889 -7.695 12.633 1.00 98.69 86 VAL A N 1
ATOM 627 C CA . VAL A 1 86 ? -6.185 -8.366 12.467 1.00 98.69 86 VAL A CA 1
ATOM 628 C C . VAL A 1 86 ? -6.964 -7.642 11.383 1.00 98.69 86 VAL A C 1
ATOM 630 O O . VAL A 1 86 ? -7.255 -6.452 11.541 1.00 98.69 86 VAL A O 1
ATOM 633 N N . THR A 1 87 ? -7.313 -8.347 10.308 1.00 98.81 87 THR A N 1
ATOM 634 C CA . THR A 1 87 ? -8.046 -7.769 9.179 1.00 98.81 87 THR A CA 1
ATOM 635 C C . THR A 1 87 ? -9.454 -8.341 9.065 1.00 98.81 87 THR A C 1
ATOM 637 O O . THR A 1 87 ? -9.680 -9.546 9.131 1.00 98.81 87 THR A O 1
ATOM 640 N N . ALA A 1 88 ? -10.431 -7.461 8.855 1.00 98.31 88 ALA A N 1
ATOM 641 C CA . ALA A 1 88 ? -11.815 -7.836 8.603 1.00 98.31 88 ALA A CA 1
ATOM 642 C C . ALA A 1 88 ? -12.410 -6.996 7.473 1.00 98.31 88 ALA A C 1
ATOM 644 O O . ALA A 1 88 ? -12.167 -5.794 7.389 1.00 98.31 88 ALA A O 1
ATOM 645 N N . ILE A 1 89 ? -13.255 -7.613 6.647 1.00 98.31 89 ILE A N 1
ATOM 646 C CA . ILE A 1 89 ? -14.062 -6.881 5.668 1.00 98.31 89 ILE A CA 1
ATOM 647 C C . ILE A 1 89 ? -15.251 -6.254 6.393 1.00 98.31 89 ILE A C 1
ATOM 649 O O . ILE A 1 89 ? -16.027 -6.945 7.061 1.00 98.31 89 ILE A O 1
ATOM 653 N N . VAL A 1 90 ? -15.399 -4.940 6.272 1.00 98.38 90 VAL A N 1
ATOM 654 C CA . VAL A 1 90 ? -16.430 -4.150 6.955 1.00 98.38 90 VAL A CA 1
ATOM 655 C C . VAL A 1 90 ? -17.064 -3.147 6.005 1.00 98.38 90 VAL A C 1
ATOM 657 O O . VAL A 1 90 ? -16.571 -2.938 4.905 1.00 98.38 90 VAL A O 1
ATOM 660 N N . ARG A 1 91 ? -18.168 -2.516 6.425 1.00 98.12 91 ARG A N 1
ATOM 661 C CA . ARG A 1 91 ? -18.738 -1.400 5.657 1.00 98.12 91 ARG A CA 1
ATOM 662 C C . ARG A 1 91 ? -17.730 -0.258 5.587 1.00 98.12 91 ARG A C 1
ATOM 664 O O . ARG A 1 91 ? -17.121 0.058 6.612 1.00 98.12 91 ARG A O 1
ATOM 671 N N . ASN A 1 92 ? -17.615 0.362 4.421 1.00 98.12 92 ASN A N 1
ATOM 672 C CA . ASN A 1 92 ? -16.763 1.522 4.219 1.00 98.12 92 ASN A CA 1
ATOM 673 C C . ASN A 1 92 ? -17.165 2.648 5.200 1.00 98.12 92 ASN A C 1
ATOM 675 O O . ASN A 1 92 ? -18.326 3.070 5.189 1.00 98.12 92 ASN A O 1
ATOM 679 N N . PRO A 1 93 ? -16.261 3.108 6.092 1.00 95.75 93 PRO A N 1
ATOM 680 C CA . PRO A 1 93 ? -16.570 4.182 7.037 1.00 95.75 93 PRO A CA 1
ATOM 681 C C . PRO A 1 93 ? -16.757 5.544 6.353 1.00 95.75 93 PRO A C 1
ATOM 683 O O . PRO A 1 93 ? -17.388 6.424 6.938 1.00 95.75 93 PRO A O 1
ATOM 686 N N . ASP A 1 94 ? -16.231 5.708 5.137 1.00 96.06 94 ASP A N 1
ATOM 687 C CA . ASP A 1 94 ? -16.366 6.904 4.310 1.00 96.06 94 ASP A CA 1
ATOM 688 C C . ASP A 1 94 ? -16.444 6.505 2.829 1.00 96.06 94 ASP A C 1
ATOM 690 O O . ASP A 1 94 ? -15.435 6.429 2.129 1.00 96.06 94 ASP A O 1
ATOM 694 N N . SER A 1 95 ? -17.665 6.229 2.363 1.00 95.69 95 SER A N 1
ATOM 695 C CA . SER A 1 95 ? -17.974 5.834 0.983 1.00 95.69 95 SER A CA 1
ATOM 696 C C . SER A 1 95 ? -18.113 7.041 0.042 1.00 95.69 95 SER A C 1
ATOM 698 O O . SER A 1 95 ? -19.025 7.099 -0.791 1.00 95.69 95 SER A O 1
ATOM 700 N N . SER A 1 96 ? -17.278 8.063 0.225 1.00 92.00 96 SER A N 1
ATOM 701 C CA . SER A 1 96 ? -17.300 9.298 -0.555 1.00 92.00 96 SER A CA 1
ATOM 702 C C . SER A 1 96 ? -15.932 9.619 -1.166 1.00 92.00 96 SER A C 1
ATOM 704 O O . SER A 1 96 ? -14.912 8.997 -0.869 1.00 92.00 96 SER A O 1
ATOM 706 N N . GLY A 1 97 ? -15.901 10.598 -2.075 1.00 93.00 97 GLY A N 1
ATOM 707 C CA . GLY A 1 97 ? -14.657 11.041 -2.700 1.00 93.00 97 GLY A CA 1
ATOM 708 C C . GLY A 1 97 ? -13.993 9.947 -3.542 1.00 93.00 97 GLY A C 1
ATOM 709 O O . GLY A 1 97 ? -14.576 9.478 -4.516 1.00 93.00 97 GLY A O 1
ATOM 710 N N . LEU A 1 98 ? -12.751 9.597 -3.194 1.00 95.12 98 LEU A N 1
ATOM 711 C CA . LEU A 1 98 ? -11.900 8.685 -3.965 1.00 95.12 98 LEU A CA 1
ATOM 712 C C . LEU A 1 98 ? -12.315 7.209 -3.831 1.00 95.12 98 LEU A C 1
ATOM 714 O O . LEU A 1 98 ? -12.040 6.413 -4.735 1.00 95.12 98 LEU A O 1
ATOM 718 N N . ASN A 1 99 ? -12.993 6.836 -2.741 1.00 96.69 99 ASN A N 1
ATOM 719 C CA . ASN A 1 99 ? -13.485 5.478 -2.547 1.00 96.69 99 ASN A CA 1
ATOM 720 C C . ASN A 1 99 ? -14.986 5.449 -2.240 1.00 96.69 99 ASN A C 1
ATOM 722 O O . ASN A 1 99 ? -15.418 5.826 -1.157 1.00 96.69 99 ASN A O 1
ATOM 726 N N . THR A 1 100 ? -15.777 4.978 -3.200 1.00 95.56 100 THR A N 1
ATOM 727 C CA . THR A 1 100 ? -17.240 4.895 -3.097 1.00 95.56 100 THR A CA 1
ATOM 728 C C . THR A 1 100 ? -17.747 3.463 -2.927 1.00 95.56 100 THR A C 1
ATOM 730 O O . THR A 1 100 ? -18.936 3.232 -3.134 1.00 95.56 100 THR A O 1
ATOM 733 N N . SER A 1 101 ? -16.866 2.510 -2.607 1.00 95.56 101 SER A N 1
ATOM 734 C CA . SER A 1 101 ? -17.242 1.128 -2.296 1.00 95.56 101 SER A CA 1
ATOM 735 C C . SER A 1 101 ? -18.145 1.052 -1.062 1.00 95.56 101 SER A C 1
ATOM 737 O O . SER A 1 101 ? -18.086 1.903 -0.164 1.00 95.56 101 SER A O 1
ATOM 739 N N . ASP A 1 102 ? -18.981 0.018 -1.006 1.00 95.88 102 ASP A N 1
ATOM 740 C CA . ASP A 1 102 ? -19.821 -0.287 0.150 1.00 95.88 102 ASP A CA 1
ATOM 741 C C . ASP A 1 102 ? -19.012 -0.999 1.242 1.00 95.88 102 ASP A C 1
ATOM 743 O O . ASP A 1 102 ? -19.314 -0.845 2.437 1.00 95.88 102 ASP A O 1
ATOM 747 N N . LYS A 1 103 ? -17.991 -1.776 0.861 1.00 97.62 103 LYS A N 1
ATOM 748 C CA . LYS A 1 103 ? -17.124 -2.536 1.767 1.00 97.62 103 LYS A CA 1
ATOM 749 C C . LYS A 1 103 ? -15.647 -2.277 1.518 1.00 97.62 103 LYS A C 1
ATOM 751 O O . LYS A 1 103 ? -15.220 -1.981 0.421 1.00 97.62 103 LYS A O 1
ATOM 756 N N . VAL A 1 104 ? -14.870 -2.418 2.586 1.00 98.62 104 VAL A N 1
ATOM 757 C CA . VAL A 1 104 ? -13.413 -2.243 2.597 1.00 98.62 104 VAL A CA 1
ATOM 758 C C . VAL A 1 104 ? -12.786 -3.254 3.549 1.00 98.62 104 VAL A C 1
ATOM 760 O O . VAL A 1 104 ? -13.457 -3.758 4.461 1.00 98.62 104 VAL A O 1
ATOM 763 N N . ALA A 1 105 ? -11.487 -3.504 3.419 1.00 98.75 105 ALA A N 1
ATOM 764 C CA . ALA A 1 105 ? -10.732 -4.187 4.458 1.00 98.75 105 ALA A CA 1
ATOM 765 C C . ALA A 1 105 ? -10.329 -3.185 5.548 1.00 98.75 105 ALA A C 1
ATOM 767 O O . ALA A 1 105 ? -9.753 -2.136 5.268 1.00 98.75 105 ALA A O 1
ATOM 768 N N . ARG A 1 106 ? -10.622 -3.509 6.809 1.00 98.81 106 ARG A N 1
ATOM 769 C CA . ARG A 1 106 ? -10.127 -2.801 7.993 1.00 98.81 106 ARG A CA 1
ATOM 770 C C . ARG A 1 106 ? -9.061 -3.647 8.660 1.00 98.81 106 ARG A C 1
ATOM 772 O O . ARG A 1 106 ? -9.372 -4.757 9.084 1.00 98.81 106 ARG A O 1
ATOM 779 N N . MET A 1 107 ? -7.868 -3.092 8.835 1.00 98.81 107 MET A N 1
ATOM 780 C CA . MET A 1 107 ? -6.808 -3.687 9.639 1.00 98.81 107 MET A CA 1
ATOM 781 C C . MET A 1 107 ? -6.637 -2.927 10.953 1.00 98.81 107 MET A C 1
ATOM 783 O O . MET A 1 107 ? -6.349 -1.730 10.965 1.00 98.81 107 MET A O 1
ATOM 787 N N . GLU A 1 108 ? -6.775 -3.636 12.066 1.00 98.81 108 GLU A N 1
ATOM 788 C CA . GLU A 1 108 ? -6.424 -3.148 13.400 1.00 98.81 108 GLU A CA 1
ATOM 789 C C . GLU A 1 108 ? -5.087 -3.769 13.812 1.00 98.81 108 GLU A C 1
ATOM 791 O O . GLU A 1 108 ? -4.939 -4.993 13.820 1.00 98.81 108 GLU A O 1
ATOM 796 N N . LYS A 1 109 ? -4.096 -2.936 14.155 1.00 98.75 109 LYS A N 1
ATOM 797 C CA . LYS A 1 109 ? -2.796 -3.412 14.655 1.00 98.75 109 LYS A CA 1
ATOM 798 C C . LYS A 1 109 ? -2.764 -3.314 16.179 1.00 98.75 109 LYS A C 1
ATOM 800 O O . LYS A 1 109 ? -2.598 -2.236 16.758 1.00 98.75 109 LYS A O 1
ATOM 805 N N . PHE A 1 110 ? -2.940 -4.449 16.838 1.00 98.69 110 PHE A N 1
ATOM 806 C CA . PHE A 1 110 ? -2.821 -4.608 18.285 1.00 98.69 110 PHE A CA 1
ATOM 807 C C . PHE A 1 110 ? -1.361 -4.780 18.712 1.00 98.69 110 PHE A C 1
ATOM 809 O O . PHE A 1 110 ? -0.461 -4.920 17.884 1.00 98.69 110 PHE A O 1
ATOM 816 N N . ALA A 1 111 ? -1.133 -4.784 20.027 1.00 98.06 111 ALA A N 1
ATOM 817 C CA . ALA A 1 111 ? 0.154 -5.192 20.568 1.00 98.06 111 ALA A CA 1
ATOM 818 C C . ALA A 1 111 ? 0.481 -6.632 20.124 1.00 98.06 111 ALA A C 1
ATOM 820 O O . ALA A 1 111 ? -0.369 -7.522 20.179 1.00 98.06 111 ALA A O 1
ATOM 821 N N . GLY A 1 112 ? 1.719 -6.848 19.700 1.00 97.38 112 GLY A N 1
ATOM 822 C CA . GLY A 1 112 ? 2.226 -8.089 19.127 1.00 97.38 112 GLY A CA 1
ATOM 823 C C . GLY A 1 112 ? 3.695 -7.914 18.754 1.00 97.38 112 GLY A C 1
ATOM 824 O O . GLY A 1 112 ? 4.488 -7.487 19.596 1.00 97.38 112 GLY A O 1
ATOM 825 N N . GLU A 1 113 ? 4.045 -8.186 17.498 1.00 98.44 113 GLU A N 1
ATOM 826 C CA . GLU A 1 113 ? 5.379 -7.899 16.961 1.00 98.44 113 GLU A CA 1
ATOM 827 C C . GLU A 1 113 ? 5.365 -6.628 16.105 1.00 98.44 113 GLU A C 1
ATOM 829 O O . GLU A 1 113 ? 4.338 -6.188 15.584 1.00 98.44 113 GLU A O 1
ATOM 834 N N . VAL A 1 114 ? 6.546 -6.052 15.888 1.00 98.44 114 VAL A N 1
ATOM 835 C CA . VAL A 1 114 ? 6.712 -4.823 15.092 1.00 98.44 114 VAL A CA 1
ATOM 836 C C . VAL A 1 114 ? 6.335 -4.977 13.610 1.00 98.44 114 VAL A C 1
ATOM 838 O O . VAL A 1 114 ? 6.175 -3.983 12.901 1.00 98.44 114 VAL A O 1
ATOM 841 N N . PHE A 1 115 ? 6.166 -6.214 13.148 1.00 98.19 115 PHE A N 1
ATOM 842 C CA . PHE A 1 115 ? 5.785 -6.583 11.786 1.00 98.19 115 PHE A CA 1
ATOM 843 C C . PHE A 1 115 ? 4.344 -7.109 11.681 1.00 98.19 115 PHE A C 1
ATOM 845 O O . PHE A 1 1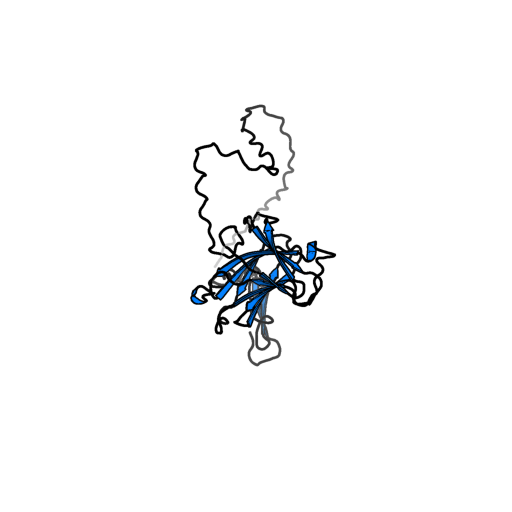15 ? 4.010 -7.727 10.681 1.00 98.19 115 PHE A O 1
ATOM 852 N N . GLY A 1 116 ? 3.484 -6.884 12.682 1.00 98.69 116 GLY A N 1
ATOM 853 C CA . GLY A 1 116 ? 2.079 -7.314 12.638 1.00 98.69 116 GLY A CA 1
ATOM 854 C C . GLY A 1 116 ? 1.315 -6.824 11.405 1.00 98.69 116 GLY A C 1
ATOM 855 O O . GLY A 1 116 ? 1.354 -5.633 11.084 1.00 98.69 116 GLY A O 1
ATOM 856 N N . GLY A 1 117 ? 0.600 -7.738 10.750 1.00 98.75 117 GLY A N 1
ATOM 857 C CA . GLY A 1 117 ? -0.133 -7.493 9.510 1.00 98.75 117 GLY A CA 1
ATOM 858 C C . GLY A 1 117 ? -1.030 -8.664 9.120 1.00 98.75 117 GLY A C 1
ATOM 859 O O . GLY A 1 117 ? -1.338 -9.521 9.954 1.00 98.75 117 GLY A O 1
ATOM 860 N N . SER A 1 118 ? -1.433 -8.692 7.852 1.00 98.75 118 SER A N 1
ATOM 861 C CA . SER A 1 118 ? -2.284 -9.746 7.293 1.00 98.75 118 SER A CA 1
ATOM 862 C C . SER A 1 118 ? -1.852 -10.094 5.871 1.00 98.75 118 SER A C 1
ATOM 864 O O . SER A 1 118 ? -1.460 -9.214 5.102 1.00 98.75 118 SER A O 1
ATOM 866 N N . THR A 1 119 ? -1.946 -11.371 5.509 1.00 98.75 119 THR A N 1
ATOM 867 C CA . THR A 1 119 ? -1.706 -11.859 4.145 1.00 98.75 119 THR A CA 1
ATOM 868 C C . THR A 1 119 ? -3.030 -12.222 3.492 1.00 98.75 119 THR A C 1
ATOM 870 O O . THR A 1 119 ? -3.762 -13.064 4.007 1.00 98.75 119 THR A O 1
ATOM 873 N N . LEU A 1 120 ? -3.335 -11.597 2.359 1.00 98.50 120 LEU A N 1
ATOM 874 C CA . LEU A 1 120 ? -4.457 -11.944 1.492 1.00 98.50 120 LEU A CA 1
ATOM 875 C C . LEU A 1 120 ? -4.006 -12.968 0.450 1.00 98.50 120 LEU A C 1
ATOM 877 O O . LEU A 1 120 ? -3.018 -12.738 -0.247 1.00 98.50 120 LEU A O 1
ATOM 881 N N . GLU A 1 121 ? -4.747 -14.062 0.295 1.00 96.12 121 GLU A N 1
ATOM 882 C CA . GLU A 1 121 ? -4.607 -14.924 -0.884 1.00 96.12 121 GLU A CA 1
ATOM 883 C C . GLU A 1 121 ? -5.230 -14.216 -2.105 1.00 96.12 121 GLU A C 1
ATOM 885 O O . GLU A 1 121 ? -6.415 -13.866 -2.050 1.00 96.12 121 GLU A O 1
ATOM 890 N N . PRO A 1 122 ? -4.472 -13.959 -3.191 1.00 93.50 122 PRO A N 1
ATOM 891 C CA . PRO A 1 122 ? -5.021 -13.328 -4.385 1.00 93.50 122 PRO A CA 1
ATOM 892 C C . PRO A 1 122 ? -6.146 -14.192 -4.982 1.00 93.50 122 PRO A C 1
ATOM 894 O O . PRO A 1 122 ? -5.960 -15.403 -5.117 1.00 93.50 122 PRO A O 1
ATOM 897 N N . PRO A 1 123 ? -7.293 -13.607 -5.380 1.00 90.69 123 PRO A N 1
ATOM 898 C CA . PRO A 1 123 ? -8.409 -14.376 -5.942 1.00 90.69 123 PRO A CA 1
ATOM 899 C C . PRO A 1 123 ? -8.057 -15.009 -7.296 1.00 90.69 123 PRO A C 1
ATOM 901 O O . PRO A 1 123 ? -8.613 -16.040 -7.673 1.00 90.69 123 PRO A O 1
ATOM 904 N N . GLU A 1 124 ? -7.102 -14.413 -8.011 1.00 90.88 124 GLU A N 1
ATOM 905 C CA . GLU A 1 124 ? -6.534 -14.928 -9.249 1.00 90.88 124 GLU A CA 1
ATOM 906 C C . GLU A 1 124 ? -5.005 -14.891 -9.192 1.00 90.88 124 GLU A C 1
ATOM 908 O O . GLU A 1 124 ? -4.396 -14.105 -8.464 1.00 90.88 124 GLU A O 1
ATOM 913 N N . ARG A 1 125 ? -4.362 -15.742 -9.997 1.00 93.38 125 ARG A N 1
ATOM 914 C CA . ARG A 1 125 ? -2.904 -15.729 -10.143 1.00 93.38 125 ARG A CA 1
ATOM 915 C C . ARG A 1 125 ? -2.456 -14.397 -10.749 1.00 93.38 125 ARG A C 1
ATOM 917 O O . ARG A 1 125 ? -2.938 -14.018 -11.810 1.00 93.38 125 ARG A O 1
ATOM 924 N N . VAL A 1 126 ? -1.449 -13.775 -10.137 1.00 96.56 126 VAL A N 1
ATOM 925 C CA . VAL A 1 126 ? -0.789 -12.583 -10.689 1.00 96.56 126 VAL A CA 1
ATOM 926 C C . VAL A 1 126 ? -0.101 -12.910 -12.017 1.00 96.56 126 VAL A C 1
ATOM 928 O O . VAL A 1 126 ? 0.712 -13.836 -12.089 1.00 96.56 126 VAL A O 1
ATOM 931 N N . ASP A 1 127 ? -0.407 -12.125 -13.050 1.00 96.06 127 ASP A N 1
ATOM 932 C CA . ASP A 1 127 ? 0.211 -12.197 -14.376 1.00 96.06 127 ASP A CA 1
ATOM 933 C C . ASP A 1 127 ? 0.955 -10.893 -14.679 1.00 96.06 127 ASP A C 1
ATOM 935 O O . ASP A 1 127 ? 0.347 -9.879 -15.020 1.00 96.06 127 ASP A O 1
ATOM 939 N N . PHE A 1 128 ? 2.284 -10.908 -14.565 1.00 96.50 128 PHE A N 1
ATOM 940 C CA . PHE A 1 128 ? 3.115 -9.718 -14.782 1.00 96.50 128 PHE A CA 1
ATOM 941 C C . PHE A 1 128 ? 3.166 -9.246 -16.242 1.00 96.50 128 PHE A C 1
ATOM 943 O O . PHE A 1 128 ? 3.614 -8.132 -16.502 1.00 96.50 128 PHE A O 1
ATOM 950 N N . ALA A 1 129 ? 2.640 -10.018 -17.202 1.00 95.06 129 ALA A N 1
ATOM 951 C CA . ALA A 1 129 ? 2.441 -9.516 -18.563 1.00 95.06 129 ALA A CA 1
ATOM 952 C C . ALA A 1 129 ? 1.354 -8.425 -18.641 1.00 95.06 129 ALA A C 1
ATOM 954 O O . ALA A 1 129 ? 1.296 -7.697 -19.630 1.00 95.06 129 ALA A O 1
ATOM 955 N N . ARG A 1 130 ? 0.501 -8.313 -17.611 1.00 93.06 130 ARG A N 1
ATOM 956 C CA . ARG A 1 130 ? -0.558 -7.297 -17.475 1.00 93.06 130 ARG A CA 1
ATOM 957 C C . ARG A 1 130 ? -0.133 -6.079 -16.649 1.00 93.06 130 ARG A C 1
ATOM 959 O O . ARG A 1 130 ? -0.960 -5.211 -16.395 1.00 93.06 130 ARG A O 1
ATOM 966 N N . GLY A 1 131 ? 1.119 -6.053 -16.194 1.00 95.31 131 GLY A N 1
ATOM 967 C CA . GLY A 1 131 ? 1.688 -4.944 -15.444 1.00 95.31 131 GLY A CA 1
ATOM 968 C C . GLY A 1 131 ? 2.501 -5.370 -14.233 1.00 95.31 131 GLY A C 1
ATOM 969 O O . GLY A 1 131 ? 2.356 -6.474 -13.710 1.00 95.31 131 GLY A O 1
ATOM 970 N N . GLU A 1 132 ? 3.374 -4.480 -13.777 1.00 96.81 132 GLU A N 1
ATOM 971 C CA . GLU A 1 132 ? 4.336 -4.757 -12.705 1.00 96.81 132 GLU A CA 1
ATOM 972 C C . GLU A 1 132 ? 4.178 -3.798 -11.519 1.00 96.81 132 GLU A C 1
ATOM 974 O O . GLU A 1 132 ? 5.091 -3.629 -10.712 1.00 96.81 132 GLU A O 1
ATOM 979 N N . ALA A 1 133 ? 3.029 -3.139 -11.397 1.00 97.69 133 ALA A N 1
ATOM 980 C CA . ALA A 1 133 ? 2.715 -2.274 -10.272 1.00 97.69 133 ALA A CA 1
ATOM 981 C C . ALA A 1 133 ? 1.322 -2.566 -9.718 1.00 97.69 133 ALA A C 1
ATOM 983 O O . ALA A 1 133 ? 0.464 -3.120 -10.401 1.00 97.69 133 ALA A O 1
ATOM 984 N N . PHE A 1 134 ? 1.114 -2.190 -8.460 1.00 98.31 134 PHE A N 1
ATOM 985 C CA . PHE A 1 134 ? -0.153 -2.380 -7.766 1.00 98.31 134 PHE A CA 1
ATOM 986 C C . PHE A 1 134 ? -0.594 -1.070 -7.143 1.00 98.31 134 PHE A C 1
ATOM 988 O O . PHE A 1 134 ? 0.173 -0.441 -6.412 1.00 98.31 134 PHE A O 1
ATOM 995 N N . LYS A 1 135 ? -1.824 -0.663 -7.426 1.00 98.38 135 LYS A N 1
ATOM 996 C CA . LYS A 1 135 ? -2.494 0.424 -6.723 1.00 98.38 135 LYS A CA 1
ATOM 997 C C . LYS A 1 135 ? -3.325 -0.137 -5.586 1.00 98.38 135 LYS A C 1
ATOM 999 O O . LYS A 1 135 ? -3.808 -1.261 -5.664 1.00 98.38 135 LYS A O 1
ATOM 1004 N N . MET A 1 136 ? -3.468 0.650 -4.531 1.00 98.69 136 MET A N 1
ATOM 1005 C CA . MET A 1 136 ? -4.340 0.341 -3.407 1.00 98.69 136 MET A CA 1
ATOM 1006 C C . MET A 1 136 ? -4.836 1.648 -2.812 1.00 98.69 136 MET A C 1
ATOM 1008 O O . MET A 1 136 ? -4.039 2.538 -2.498 1.00 98.69 136 MET A O 1
ATOM 1012 N N . LYS A 1 137 ? -6.148 1.766 -2.632 1.00 98.69 137 LYS A N 1
ATOM 1013 C CA . LYS A 1 137 ? -6.726 2.873 -1.876 1.00 98.69 137 LYS A CA 1
ATOM 1014 C C . LYS A 1 137 ? -6.509 2.588 -0.407 1.00 98.69 137 LYS A C 1
ATOM 1016 O O . LYS A 1 137 ? -6.818 1.499 0.062 1.00 98.69 137 LYS A O 1
ATOM 1021 N N . VAL A 1 138 ? -5.971 3.553 0.318 1.00 98.81 138 VAL A N 1
ATOM 1022 C CA . VAL A 1 138 ? -5.663 3.438 1.740 1.00 98.81 138 VAL A CA 1
ATOM 1023 C C . VAL A 1 138 ? -6.265 4.621 2.470 1.00 98.81 138 VAL A C 1
ATOM 1025 O O . VAL A 1 138 ? -6.193 5.745 1.988 1.00 98.81 138 VAL A O 1
ATOM 1028 N N . TRP A 1 139 ? -6.835 4.371 3.641 1.00 98.44 139 TRP A N 1
ATOM 1029 C CA . TRP A 1 139 ? -7.238 5.403 4.585 1.00 98.44 139 TRP A CA 1
ATOM 1030 C C . TRP A 1 139 ? -6.467 5.221 5.888 1.00 98.44 139 TRP A C 1
ATOM 1032 O O . TRP A 1 139 ? -6.410 4.118 6.448 1.00 98.44 139 TRP A O 1
ATOM 1042 N N . ALA A 1 140 ? -5.917 6.318 6.402 1.00 97.44 140 ALA A N 1
ATOM 1043 C CA . ALA A 1 140 ? -5.338 6.386 7.738 1.00 97.44 140 ALA A CA 1
ATOM 1044 C C . ALA A 1 140 ? -5.495 7.787 8.350 1.00 97.44 140 ALA A C 1
ATOM 1046 O O . ALA A 1 140 ? -5.370 8.809 7.671 1.00 97.44 140 ALA A O 1
ATOM 1047 N N . SER A 1 141 ? -5.696 7.832 9.667 1.00 95.94 141 SER A N 1
ATOM 1048 C CA . SER A 1 141 ? -5.837 9.062 10.464 1.00 95.94 141 SER A CA 1
ATOM 1049 C C . SER A 1 141 ? -4.521 9.810 10.710 1.00 95.94 141 SER A C 1
ATOM 1051 O O . SER A 1 141 ? -4.533 10.961 11.142 1.00 95.94 141 SER A O 1
ATOM 1053 N N . ARG A 1 142 ? -3.384 9.155 10.453 1.00 96.19 142 ARG A N 1
ATOM 1054 C CA . ARG A 1 142 ? -2.031 9.688 10.631 1.00 96.19 142 ARG A CA 1
ATOM 1055 C C . ARG A 1 142 ? -1.109 9.200 9.528 1.00 96.19 142 ARG A C 1
ATOM 1057 O O . ARG A 1 142 ? -1.419 8.227 8.838 1.00 96.19 142 ARG A O 1
ATOM 1064 N N . SER A 1 143 ? 0.035 9.864 9.382 1.00 97.06 143 SER A N 1
ATOM 1065 C CA . SER A 1 143 ? 1.046 9.392 8.446 1.00 97.06 143 SER A CA 1
ATOM 1066 C C . SER A 1 143 ? 1.564 8.032 8.903 1.00 97.06 143 SER A C 1
ATOM 1068 O O . SER A 1 143 ? 1.843 7.820 10.092 1.00 97.06 143 SER A O 1
ATOM 1070 N N . VAL A 1 144 ? 1.631 7.097 7.961 1.00 97.94 144 VAL A N 1
ATOM 1071 C CA . VAL A 1 144 ? 2.023 5.717 8.227 1.00 97.94 144 VAL A CA 1
ATOM 1072 C C . VAL A 1 144 ? 2.636 5.103 6.965 1.00 97.94 144 VAL A C 1
ATOM 1074 O O . VAL A 1 144 ? 2.055 5.243 5.885 1.00 97.94 144 VAL A O 1
ATOM 1077 N N . PRO A 1 145 ? 3.802 4.435 7.059 1.00 98.25 145 PRO A N 1
ATOM 1078 C CA . PRO A 1 145 ? 4.302 3.625 5.961 1.00 98.25 145 PRO A CA 1
ATOM 1079 C C . PRO A 1 145 ? 3.440 2.371 5.819 1.00 98.25 145 PRO A C 1
ATOM 1081 O O . PRO A 1 145 ? 3.151 1.680 6.802 1.00 98.25 145 PRO A O 1
ATOM 1084 N N . VAL A 1 146 ? 3.046 2.077 4.588 1.00 98.88 146 VAL A N 1
ATOM 1085 C CA . VAL A 1 146 ? 2.313 0.872 4.212 1.00 98.88 146 VAL A CA 1
ATOM 1086 C C . VAL A 1 146 ? 3.262 0.009 3.409 1.00 98.88 146 VAL A C 1
ATOM 1088 O O . VAL A 1 146 ? 3.759 0.440 2.372 1.00 98.88 146 VAL A O 1
ATOM 1091 N N . LEU A 1 147 ? 3.538 -1.193 3.892 1.00 98.88 147 LEU A N 1
ATOM 1092 C CA . LEU A 1 147 ? 4.324 -2.181 3.174 1.00 98.88 147 LEU A CA 1
ATOM 1093 C C . LEU A 1 147 ? 3.381 -3.140 2.457 1.00 98.88 147 LEU A C 1
ATOM 1095 O O . LEU A 1 147 ? 2.506 -3.733 3.084 1.00 98.88 147 LEU A O 1
ATOM 1099 N N . PHE A 1 148 ? 3.599 -3.295 1.156 1.00 98.88 148 PHE A N 1
ATOM 1100 C CA . PHE A 1 148 ? 2.981 -4.312 0.319 1.00 98.88 148 PHE A CA 1
ATOM 1101 C C . PHE A 1 148 ? 4.057 -5.312 -0.091 1.00 98.88 148 PHE A C 1
ATOM 1103 O O . PHE A 1 148 ? 5.052 -4.942 -0.724 1.00 98.88 148 PHE A O 1
ATOM 1110 N N . LYS A 1 149 ? 3.866 -6.579 0.266 1.00 98.44 149 LYS A N 1
ATOM 1111 C CA . LYS A 1 149 ? 4.789 -7.668 -0.043 1.00 98.44 149 LYS A CA 1
ATOM 1112 C C . LYS A 1 149 ? 4.110 -8.746 -0.877 1.00 98.44 149 LYS A C 1
ATOM 1114 O O . LYS A 1 149 ? 3.008 -9.190 -0.569 1.00 98.44 149 LYS A O 1
ATOM 1119 N N . MET A 1 150 ? 4.816 -9.192 -1.910 1.00 98.12 150 MET A N 1
ATOM 1120 C CA . MET A 1 150 ? 4.469 -10.343 -2.732 1.00 98.12 150 MET A CA 1
ATOM 1121 C C . MET A 1 150 ? 5.099 -11.601 -2.137 1.00 98.12 150 MET A C 1
ATOM 1123 O O . MET A 1 150 ? 6.301 -11.839 -2.284 1.00 98.12 150 MET A O 1
ATOM 1127 N N . GLU A 1 151 ? 4.291 -12.415 -1.463 1.00 97.88 151 GLU A N 1
ATOM 1128 C CA . GLU A 1 151 ? 4.728 -13.720 -0.962 1.00 97.88 151 GLU A CA 1
ATOM 1129 C C . GLU A 1 151 ? 4.965 -14.689 -2.126 1.00 97.88 151 GLU A C 1
ATOM 1131 O O . GLU A 1 151 ? 4.303 -14.616 -3.161 1.00 97.88 151 GLU A O 1
ATOM 1136 N N . GLY A 1 152 ? 5.914 -15.611 -1.975 1.00 96.06 152 GLY A N 1
ATOM 1137 C CA . GLY A 1 152 ? 6.425 -16.450 -3.067 1.00 96.06 152 GLY A CA 1
ATOM 1138 C C . GLY A 1 152 ? 7.600 -15.791 -3.793 1.00 96.06 152 GLY A C 1
ATOM 1139 O O . GLY A 1 152 ? 8.691 -16.349 -3.791 1.00 96.06 152 GLY A O 1
ATOM 1140 N N . LEU A 1 153 ? 7.417 -14.570 -4.317 1.00 95.50 153 LEU A N 1
ATOM 1141 C CA . LEU A 1 153 ? 8.517 -13.773 -4.891 1.00 95.50 153 LEU A CA 1
ATOM 1142 C C . LEU A 1 153 ? 9.483 -13.219 -3.837 1.00 95.50 153 LEU A C 1
ATOM 1144 O O . LEU A 1 153 ? 10.649 -12.965 -4.145 1.00 95.50 153 LEU A O 1
ATOM 1148 N N . ASP A 1 154 ? 8.988 -12.999 -2.618 1.00 95.81 154 ASP A N 1
ATOM 1149 C CA . ASP A 1 154 ? 9.715 -12.355 -1.521 1.00 95.81 154 ASP A CA 1
ATOM 1150 C C . ASP A 1 154 ? 10.245 -10.970 -1.937 1.00 95.81 154 ASP A C 1
ATOM 1152 O O . ASP A 1 154 ? 11.437 -10.658 -1.875 1.00 95.81 154 ASP A O 1
ATOM 1156 N N . ARG A 1 155 ? 9.332 -10.144 -2.460 1.00 96.81 155 ARG A N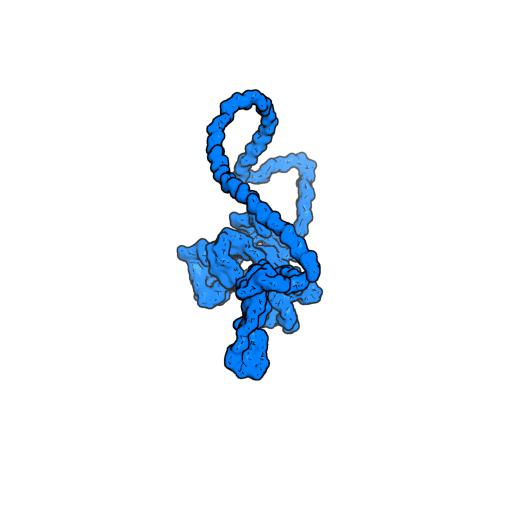 1
ATOM 1157 C CA . ARG A 1 155 ? 9.580 -8.744 -2.823 1.00 96.81 155 ARG A CA 1
ATOM 1158 C C . ARG A 1 155 ? 8.606 -7.840 -2.107 1.00 96.81 155 ARG A C 1
ATOM 1160 O O . ARG A 1 155 ? 7.419 -8.139 -2.037 1.00 96.81 155 ARG A O 1
ATOM 1167 N N . GLU A 1 156 ? 9.098 -6.704 -1.638 1.00 97.44 156 GLU A N 1
ATOM 1168 C CA . GLU A 1 156 ? 8.303 -5.744 -0.883 1.00 97.44 156 GLU A CA 1
ATOM 1169 C C . GLU A 1 156 ? 8.554 -4.309 -1.337 1.00 97.44 156 GLU A C 1
ATOM 1171 O O . GLU A 1 156 ? 9.640 -3.957 -1.812 1.00 97.44 156 GLU A O 1
ATOM 1176 N N . ARG A 1 157 ? 7.523 -3.477 -1.212 1.00 98.12 157 ARG A N 1
ATOM 1177 C CA . ARG A 1 157 ? 7.573 -2.034 -1.449 1.00 98.12 157 ARG A CA 1
ATOM 1178 C C . ARG A 1 157 ? 6.855 -1.330 -0.314 1.00 98.12 157 ARG A C 1
ATOM 1180 O O . ARG A 1 157 ? 5.809 -1.787 0.136 1.00 98.12 157 ARG A O 1
ATOM 1187 N N . SER A 1 158 ? 7.419 -0.211 0.123 1.00 97.56 158 SER A N 1
ATOM 1188 C CA . SER A 1 158 ? 6.828 0.632 1.156 1.00 97.56 158 SER A CA 1
ATOM 1189 C C . SER A 1 158 ? 6.478 1.991 0.569 1.00 97.56 158 SER A C 1
ATOM 1191 O O . SER A 1 158 ? 7.310 2.613 -0.092 1.00 97.56 158 SER A O 1
ATOM 1193 N N . VAL A 1 159 ? 5.245 2.432 0.795 1.00 97.44 159 VAL A N 1
ATOM 1194 C CA . VAL A 1 159 ? 4.732 3.740 0.378 1.00 97.44 159 VAL A CA 1
ATOM 1195 C C . VAL A 1 159 ? 4.003 4.351 1.563 1.00 97.44 159 VAL A C 1
ATOM 1197 O O . VAL A 1 159 ? 3.221 3.681 2.234 1.00 97.44 159 VAL A O 1
ATOM 1200 N N . SER A 1 160 ? 4.270 5.622 1.848 1.00 97.50 160 SER A N 1
ATOM 1201 C CA . SER A 1 160 ? 3.645 6.309 2.976 1.00 97.50 160 SER A CA 1
ATOM 1202 C C . SER A 1 160 ? 2.292 6.888 2.596 1.00 97.50 160 SER A C 1
ATOM 1204 O O . SER A 1 160 ? 2.185 7.626 1.620 1.00 97.50 160 SER A O 1
ATOM 1206 N N . HIS A 1 161 ? 1.293 6.629 3.433 1.00 97.50 161 HIS A N 1
ATOM 1207 C CA . HIS A 1 161 ? 0.081 7.434 3.486 1.00 97.50 161 HIS A CA 1
ATOM 1208 C C . HIS A 1 161 ? 0.389 8.752 4.212 1.00 97.50 161 HIS A C 1
ATOM 1210 O O . HIS A 1 161 ? 1.101 8.758 5.229 1.00 97.50 161 HIS A O 1
ATOM 1216 N N . SER A 1 162 ? -0.135 9.878 3.726 1.00 92.94 162 SER A N 1
ATOM 1217 C CA . SER A 1 162 ? 0.192 11.200 4.286 1.00 92.94 162 SER A CA 1
ATOM 1218 C C . SER A 1 162 ? -0.444 11.448 5.658 1.00 92.94 162 SER A C 1
ATOM 1220 O O . SER A 1 162 ? 0.037 12.266 6.440 1.00 92.94 162 SER A O 1
ATOM 1222 N N . GLY A 1 163 ? -1.497 10.695 5.982 1.00 90.00 163 GLY A N 1
ATOM 1223 C CA . GLY A 1 163 ? -2.266 10.876 7.213 1.00 90.00 163 GLY A CA 1
ATOM 1224 C C . GLY A 1 163 ? -3.316 11.960 7.112 1.00 90.00 163 GLY A C 1
ATOM 1225 O O . GLY A 1 163 ? -3.656 12.577 8.116 1.00 90.00 163 GLY A O 1
ATOM 1226 N N . SER A 1 164 ? -3.811 12.203 5.903 1.00 87.31 164 SER A N 1
ATOM 1227 C CA . SER A 1 164 ? -4.828 13.208 5.615 1.00 87.31 164 SER A CA 1
ATOM 1228 C C . SER A 1 164 ? -6.160 12.981 6.344 1.00 87.31 164 SER A C 1
ATOM 1230 O O . SER A 1 164 ? -6.995 13.885 6.357 1.00 87.31 164 SER A O 1
ATOM 1232 N N . GLY A 1 165 ? -6.376 11.797 6.935 1.00 93.00 165 GLY A N 1
ATOM 1233 C CA . GLY A 1 165 ? -7.673 11.382 7.466 1.00 93.00 165 GLY A CA 1
ATOM 1234 C C . GLY A 1 165 ? -8.700 11.092 6.369 1.00 93.00 165 GLY A C 1
ATOM 1235 O O . GLY A 1 165 ? -9.892 11.066 6.661 1.00 93.00 165 GLY A O 1
ATOM 1236 N N . ASN A 1 166 ? -8.245 10.893 5.128 1.00 95.44 166 ASN A N 1
ATOM 1237 C CA . ASN A 1 166 ? -9.055 10.594 3.948 1.00 95.44 166 ASN A CA 1
ATOM 1238 C C . ASN A 1 166 ? -8.441 9.419 3.172 1.00 95.44 166 ASN A C 1
ATOM 1240 O O . ASN A 1 166 ? -7.372 8.927 3.525 1.00 95.44 166 ASN A O 1
ATOM 1244 N N . TRP A 1 167 ? -9.126 8.980 2.115 1.00 98.31 167 TRP A N 1
ATOM 1245 C CA . TRP A 1 167 ? -8.601 7.998 1.170 1.00 98.31 167 TRP A CA 1
ATOM 1246 C C . TRP A 1 167 ? -7.505 8.596 0.281 1.00 98.31 167 TRP A C 1
ATOM 1248 O O . TRP A 1 167 ? -7.706 9.635 -0.350 1.00 98.31 167 TRP A O 1
ATOM 1258 N N . GLU A 1 168 ? -6.387 7.889 0.160 1.00 97.75 168 GLU A N 1
ATOM 1259 C CA . GLU A 1 168 ? -5.306 8.150 -0.790 1.00 97.75 168 GLU A CA 1
ATOM 1260 C C . GLU A 1 168 ? -5.068 6.903 -1.647 1.00 97.75 168 GLU A C 1
ATOM 1262 O O . GLU A 1 168 ? -5.121 5.778 -1.154 1.00 97.75 168 GLU A O 1
ATOM 1267 N N . GLU A 1 169 ? -4.790 7.084 -2.936 1.00 97.69 169 GLU A N 1
ATOM 1268 C CA . GLU A 1 169 ? -4.347 5.990 -3.801 1.00 97.69 169 GLU A CA 1
ATOM 1269 C C . GLU A 1 169 ? -2.824 5.860 -3.701 1.00 97.69 169 GLU A C 1
ATOM 1271 O O . GLU A 1 169 ? -2.082 6.737 -4.147 1.00 97.69 169 GLU A O 1
ATOM 1276 N N . LEU A 1 170 ? -2.355 4.769 -3.099 1.00 98.25 170 LEU A N 1
ATOM 1277 C CA . LEU A 1 170 ? -0.938 4.425 -3.047 1.00 98.25 170 LEU A CA 1
ATOM 1278 C C . LEU A 1 170 ? -0.592 3.527 -4.230 1.00 98.25 170 LEU A C 1
ATOM 1280 O O . LEU A 1 170 ? -1.420 2.730 -4.666 1.00 98.25 170 LEU A O 1
ATOM 1284 N N . CYS A 1 171 ? 0.640 3.624 -4.728 1.00 98.25 171 CYS A N 1
ATOM 1285 C CA . CYS A 1 171 ? 1.108 2.760 -5.802 1.00 98.25 171 CYS A CA 1
ATOM 1286 C C . CYS A 1 171 ? 2.476 2.143 -5.509 1.00 98.25 171 CYS A C 1
ATOM 1288 O O . CYS A 1 171 ? 3.458 2.844 -5.266 1.00 98.25 171 CYS A O 1
ATOM 1290 N N . PHE A 1 172 ? 2.535 0.818 -5.589 1.00 98.31 172 PHE A N 1
ATOM 1291 C CA . PHE A 1 172 ? 3.687 -0.022 -5.296 1.00 98.31 172 PHE A CA 1
ATOM 1292 C C . PHE A 1 172 ? 4.279 -0.549 -6.606 1.00 98.31 172 PHE A C 1
ATOM 1294 O O . PHE A 1 172 ? 3.713 -1.440 -7.237 1.00 98.31 172 PHE A O 1
ATOM 1301 N N . SER A 1 173 ? 5.413 0.012 -7.033 1.00 96.69 173 SER A N 1
ATOM 1302 C CA . SER A 1 173 ? 6.071 -0.381 -8.286 1.00 96.69 173 SER A CA 1
ATOM 1303 C C . SER A 1 173 ? 7.065 -1.519 -8.073 1.00 96.69 173 SER A C 1
ATOM 1305 O O . SER A 1 173 ? 8.039 -1.365 -7.333 1.00 96.69 173 SER A O 1
ATOM 1307 N N . PHE A 1 174 ? 6.867 -2.627 -8.780 1.00 95.88 174 PHE A N 1
ATOM 1308 C CA . PHE A 1 174 ? 7.791 -3.760 -8.869 1.00 95.88 174 PHE A CA 1
ATOM 1309 C C . PHE A 1 174 ? 8.443 -3.857 -10.252 1.00 95.88 174 PHE A C 1
ATOM 1311 O O . PHE A 1 174 ? 9.061 -4.872 -10.558 1.00 95.88 174 PHE A O 1
ATOM 1318 N N . VAL A 1 175 ? 8.337 -2.804 -11.072 1.00 91.94 175 VAL A N 1
ATOM 1319 C CA . VAL A 1 175 ? 8.860 -2.780 -12.445 1.00 91.94 175 VAL A CA 1
ATOM 1320 C C . VAL A 1 175 ? 10.318 -3.241 -12.486 1.00 91.94 175 VAL A C 1
ATOM 1322 O O . VAL A 1 175 ? 11.175 -2.681 -11.796 1.00 91.94 175 VAL A O 1
ATOM 1325 N N . GLY A 1 176 ? 10.594 -4.263 -13.297 1.00 92.00 176 GLY A N 1
ATOM 1326 C CA . GLY A 1 176 ? 11.924 -4.864 -13.446 1.00 92.00 176 GLY A CA 1
ATOM 1327 C C . GLY A 1 176 ? 12.376 -5.792 -12.308 1.00 92.00 176 GLY A C 1
ATOM 1328 O O . GLY A 1 176 ? 13.522 -6.238 -12.325 1.00 92.00 176 GLY A O 1
ATOM 1329 N N . ASP A 1 177 ? 11.510 -6.102 -11.341 1.00 92.69 177 ASP A N 1
ATOM 1330 C CA . ASP A 1 177 ? 11.802 -6.931 -10.158 1.00 92.69 177 ASP A CA 1
ATOM 1331 C C . ASP A 1 177 ? 10.702 -7.986 -9.900 1.00 92.69 177 ASP A C 1
ATOM 1333 O O . ASP A 1 177 ? 10.340 -8.286 -8.764 1.00 92.69 177 ASP A O 1
ATOM 1337 N N . THR A 1 178 ? 10.146 -8.544 -10.977 1.00 95.25 178 THR A N 1
ATOM 1338 C CA . THR A 1 178 ? 9.024 -9.510 -10.971 1.00 95.25 178 THR A CA 1
ATOM 1339 C C . THR A 1 178 ? 9.431 -10.928 -11.386 1.00 95.25 178 THR A C 1
ATOM 1341 O O . THR A 1 178 ? 8.607 -11.842 -11.418 1.00 95.25 178 THR A O 1
ATOM 1344 N N . ALA A 1 179 ? 10.708 -11.144 -11.716 1.00 93.62 179 ALA A N 1
ATOM 1345 C CA . ALA A 1 179 ? 11.214 -12.455 -12.102 1.00 93.62 179 ALA A CA 1
ATOM 1346 C C . ALA A 1 179 ? 11.374 -13.368 -10.876 1.00 93.62 179 ALA A C 1
ATOM 1348 O O . ALA A 1 179 ? 12.086 -13.025 -9.931 1.00 93.62 179 ALA A O 1
ATOM 1349 N N . GLY A 1 180 ? 10.779 -14.562 -10.918 1.00 93.50 180 GLY A N 1
ATOM 1350 C CA . GLY A 1 180 ? 10.926 -15.556 -9.856 1.00 93.50 180 GLY A CA 1
ATOM 1351 C C . GLY A 1 180 ? 9.737 -16.503 -9.745 1.00 93.50 180 GLY A C 1
ATOM 1352 O O . GLY A 1 180 ? 9.040 -16.771 -10.726 1.00 93.50 180 GLY A O 1
ATOM 1353 N N . ASP A 1 181 ? 9.547 -17.023 -8.535 1.00 95.38 181 ASP A N 1
ATOM 1354 C CA . ASP A 1 181 ? 8.429 -17.892 -8.183 1.00 95.38 181 ASP A CA 1
ATOM 1355 C C . ASP A 1 181 ? 7.081 -17.151 -8.265 1.00 95.38 181 ASP A C 1
ATOM 1357 O O . ASP A 1 181 ? 7.022 -15.931 -8.130 1.00 95.38 181 ASP A O 1
ATOM 1361 N N . PRO A 1 182 ? 5.963 -17.858 -8.497 1.00 96.00 182 PRO A N 1
ATOM 1362 C CA . PRO A 1 182 ? 4.652 -17.223 -8.565 1.00 96.00 182 PRO A CA 1
ATOM 1363 C C . PRO A 1 182 ? 4.252 -16.569 -7.237 1.00 96.00 182 PRO A C 1
ATOM 1365 O O . PRO A 1 182 ? 4.546 -17.087 -6.159 1.00 96.00 182 PRO A O 1
ATOM 1368 N N . VAL A 1 183 ? 3.502 -15.465 -7.327 1.00 97.94 183 VAL A N 1
ATOM 1369 C CA . VAL A 1 183 ? 2.924 -14.808 -6.151 1.00 97.94 183 VAL A CA 1
ATOM 1370 C C . VAL A 1 183 ? 1.872 -15.712 -5.514 1.00 97.94 183 VAL A C 1
ATOM 1372 O O . VAL A 1 183 ? 0.971 -16.206 -6.192 1.00 97.94 183 VAL A O 1
ATOM 1375 N N . THR A 1 184 ? 1.996 -15.919 -4.208 1.00 97.38 184 THR A N 1
ATOM 1376 C CA . THR A 1 184 ? 1.109 -16.774 -3.398 1.00 97.38 184 THR A CA 1
ATOM 1377 C C . THR A 1 184 ? 0.301 -15.991 -2.368 1.00 97.38 184 THR A C 1
ATOM 1379 O O . THR A 1 184 ? -0.631 -16.531 -1.782 1.00 97.38 184 THR A O 1
ATOM 1382 N N . GLY A 1 185 ? 0.640 -14.721 -2.153 1.00 98.12 185 GLY A N 1
ATOM 1383 C CA . GLY A 1 185 ? 0.044 -13.889 -1.119 1.00 98.12 185 GLY A CA 1
ATOM 1384 C C . GLY A 1 185 ? 0.378 -12.417 -1.316 1.00 98.12 185 GLY A C 1
ATOM 1385 O O . GLY A 1 185 ? 1.468 -12.079 -1.783 1.00 98.12 185 GLY A O 1
ATOM 1386 N N . PHE A 1 186 ? -0.546 -11.552 -0.919 1.00 98.75 186 PHE A N 1
ATOM 1387 C CA . PHE A 1 186 ? -0.299 -10.132 -0.706 1.00 98.75 186 PHE A CA 1
ATOM 1388 C C . PHE A 1 186 ? -0.259 -9.868 0.793 1.00 98.75 186 PHE A C 1
ATOM 1390 O O . PHE A 1 186 ? -1.292 -9.872 1.459 1.00 98.75 186 PHE A O 1
ATOM 1397 N N . THR A 1 187 ? 0.936 -9.665 1.334 1.00 98.81 187 THR A N 1
ATOM 1398 C CA . THR A 1 187 ? 1.123 -9.291 2.735 1.00 98.81 187 THR A CA 1
ATOM 1399 C C . THR A 1 187 ? 1.095 -7.777 2.861 1.00 98.81 187 THR A C 1
ATOM 1401 O O . THR A 1 187 ? 1.899 -7.083 2.237 1.00 98.81 187 THR A O 1
ATOM 1404 N N . ILE A 1 188 ? 0.181 -7.270 3.688 1.00 98.94 188 ILE A N 1
ATOM 1405 C CA . ILE A 1 188 ? 0.063 -5.850 4.008 1.00 98.94 188 ILE A CA 1
ATOM 1406 C C . ILE A 1 188 ? 0.472 -5.633 5.465 1.00 98.94 188 ILE A C 1
ATOM 1408 O O . ILE A 1 188 ? -0.058 -6.270 6.379 1.00 98.94 188 ILE A O 1
ATOM 1412 N N . ILE A 1 189 ? 1.417 -4.717 5.685 1.00 98.94 189 ILE A N 1
ATOM 1413 C CA . ILE A 1 189 ? 1.858 -4.296 7.020 1.00 98.94 189 ILE A CA 1
ATOM 1414 C C . ILE A 1 189 ? 1.792 -2.775 7.097 1.00 98.94 189 ILE A C 1
ATOM 1416 O O . ILE A 1 189 ? 2.447 -2.069 6.334 1.00 98.94 189 ILE A O 1
ATOM 1420 N N . PHE A 1 190 ? 1.052 -2.268 8.076 1.00 98.81 190 PHE A N 1
ATOM 1421 C CA . PHE A 1 190 ? 1.088 -0.860 8.447 1.00 98.81 190 PHE A CA 1
ATOM 1422 C C . PHE A 1 190 ? 2.120 -0.652 9.559 1.00 98.81 190 PHE A C 1
ATOM 1424 O O . PHE A 1 190 ? 2.150 -1.391 10.550 1.00 98.81 190 PHE A O 1
ATOM 1431 N N . ASP A 1 191 ? 2.953 0.376 9.413 1.00 98.00 191 ASP A N 1
ATOM 1432 C CA . ASP A 1 191 ? 3.923 0.809 10.424 1.00 98.00 191 ASP A CA 1
ATOM 1433 C C . ASP A 1 191 ? 4.952 -0.272 10.811 1.00 98.00 191 ASP A C 1
ATOM 1435 O O . ASP A 1 191 ? 5.099 -0.643 11.982 1.00 98.00 191 ASP A O 1
ATOM 1439 N N . LEU A 1 192 ? 5.625 -0.855 9.809 1.00 98.00 192 LEU A N 1
ATOM 1440 C CA . LEU A 1 192 ? 6.690 -1.836 10.041 1.00 98.00 192 LEU A CA 1
ATOM 1441 C C . LEU A 1 192 ? 7.776 -1.240 10.951 1.00 98.00 192 LEU A C 1
ATOM 1443 O O . LEU A 1 192 ? 8.299 -0.160 10.690 1.00 98.00 192 LEU A O 1
ATOM 1447 N N . GLY A 1 193 ? 8.146 -1.974 12.000 1.00 98.06 193 GLY A N 1
ATOM 1448 C CA . GLY A 1 193 ? 9.128 -1.523 12.990 1.00 98.06 193 GLY A CA 1
ATOM 1449 C C . GLY A 1 193 ? 8.496 -0.926 14.251 1.00 98.06 193 GLY A C 1
ATOM 1450 O O . GLY A 1 193 ? 9.203 -0.725 15.238 1.00 98.06 193 GLY A O 1
ATOM 1451 N N . VAL A 1 194 ? 7.172 -0.739 14.274 1.00 98.12 194 VAL A N 1
ATOM 1452 C CA . VAL A 1 194 ? 6.440 -0.206 15.430 1.00 98.12 194 VAL A CA 1
ATOM 1453 C C . VAL A 1 194 ? 5.379 -1.197 15.902 1.00 98.12 194 VAL A C 1
ATOM 1455 O O . VAL A 1 194 ? 4.618 -1.749 15.107 1.00 98.12 194 VAL A O 1
ATOM 1458 N N . ASN A 1 195 ? 5.328 -1.442 17.213 1.00 97.50 195 ASN A N 1
ATOM 1459 C CA . ASN A 1 195 ? 4.312 -2.306 17.810 1.00 97.50 195 ASN A CA 1
ATOM 1460 C C . ASN A 1 195 ? 2.947 -1.598 17.843 1.00 97.50 195 ASN A C 1
ATOM 1462 O O . ASN A 1 195 ? 2.889 -0.394 18.089 1.00 97.50 195 ASN A O 1
ATOM 1466 N N . GLY A 1 196 ? 1.870 -2.344 17.603 1.00 98.12 196 GLY A N 1
ATOM 1467 C CA . GLY A 1 196 ? 0.519 -1.802 17.537 1.00 98.12 196 GLY A CA 1
ATOM 1468 C C . GLY A 1 196 ? -0.065 -1.400 18.892 1.00 98.12 196 GLY A C 1
ATOM 1469 O O . GLY A 1 196 ? 0.404 -1.809 19.955 1.00 98.12 196 GLY A O 1
ATOM 1470 N N . GLY A 1 197 ? -1.136 -0.607 18.843 1.00 98.31 197 GLY A N 1
ATOM 1471 C CA . GLY A 1 197 ? -1.789 -0.018 20.014 1.00 98.31 197 GLY A CA 1
ATOM 1472 C C . GLY A 1 197 ? -3.314 0.059 19.922 1.00 98.31 197 GLY A C 1
ATOM 1473 O O . GLY A 1 197 ? -3.920 0.806 20.691 1.00 98.31 197 GLY A O 1
ATOM 1474 N N . ALA A 1 198 ? -3.952 -0.701 19.024 1.00 98.25 198 ALA A N 1
ATOM 1475 C CA . ALA A 1 198 ? -5.391 -0.588 18.749 1.00 98.25 198 ALA A CA 1
ATOM 1476 C C . ALA A 1 198 ? -6.304 -0.780 19.977 1.00 98.25 198 ALA A C 1
ATOM 1478 O O . ALA A 1 198 ? -7.383 -0.200 20.034 1.00 98.25 198 ALA A O 1
ATOM 1479 N N . ALA A 1 199 ? -5.865 -1.516 21.005 1.00 98.31 199 ALA A N 1
ATOM 1480 C CA . ALA A 1 199 ? -6.639 -1.688 22.238 1.00 98.31 199 ALA A CA 1
ATOM 1481 C C . ALA A 1 199 ? -6.798 -0.391 23.058 1.00 98.31 199 ALA A C 1
ATOM 1483 O O . ALA A 1 199 ? -7.783 -0.238 23.779 1.00 98.31 199 ALA A O 1
ATOM 1484 N N . THR A 1 200 ? -5.828 0.523 22.982 1.00 98.25 200 THR A N 1
ATOM 1485 C CA . THR A 1 200 ? -5.800 1.765 23.776 1.00 98.25 200 THR A CA 1
ATOM 1486 C C . THR A 1 200 ? -5.969 3.019 22.930 1.00 98.25 200 THR A C 1
ATOM 1488 O O . THR A 1 200 ? -6.429 4.035 23.441 1.00 98.25 200 THR A O 1
ATOM 1491 N N . ASP A 1 201 ? -5.595 2.956 21.654 1.00 97.94 201 ASP A N 1
ATOM 1492 C CA . ASP A 1 201 ? -5.666 4.068 20.709 1.00 97.94 201 ASP A CA 1
ATOM 1493 C C . ASP A 1 201 ? -6.119 3.573 19.320 1.00 97.94 201 ASP A C 1
ATOM 1495 O O . ASP A 1 201 ? -5.350 3.572 18.357 1.00 97.94 201 ASP A O 1
ATOM 1499 N N . PRO A 1 202 ? -7.370 3.096 19.193 1.00 96.88 202 PRO A N 1
ATOM 1500 C CA . PRO A 1 202 ? -7.866 2.538 17.938 1.00 96.88 202 PRO A CA 1
ATOM 1501 C C . PRO A 1 202 ? -7.862 3.561 16.799 1.00 96.88 202 PRO A C 1
ATOM 1503 O O . PRO A 1 202 ? -7.700 3.176 15.647 1.00 96.88 202 PRO A O 1
ATOM 1506 N N . ALA A 1 203 ? -7.981 4.859 17.094 1.00 94.12 203 ALA A N 1
ATOM 1507 C CA . ALA A 1 203 ? -7.996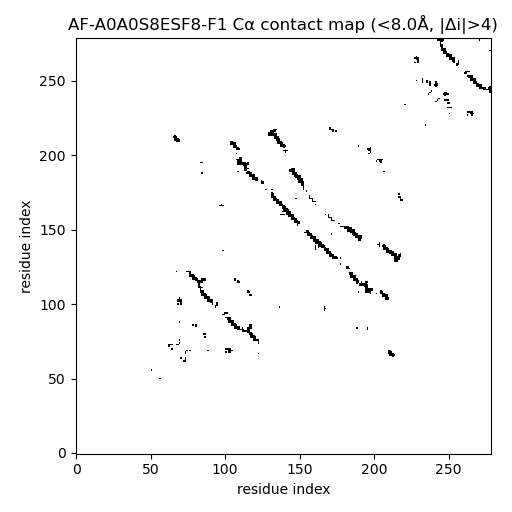 5.898 16.071 1.00 94.12 203 ALA A CA 1
ATOM 1508 C C . ALA A 1 203 ? -6.685 5.948 15.268 1.00 94.12 203 ALA A C 1
ATOM 1510 O O . ALA A 1 203 ? -6.742 6.108 14.054 1.00 94.12 203 ALA A O 1
ATOM 1511 N N . ASN A 1 204 ? -5.526 5.773 15.915 1.00 96.88 204 ASN A N 1
ATOM 1512 C CA . ASN A 1 204 ? -4.206 5.811 15.264 1.00 96.88 204 ASN A CA 1
ATOM 1513 C C . ASN A 1 204 ? -3.681 4.439 14.805 1.00 96.88 204 ASN A C 1
ATOM 1515 O O . ASN A 1 204 ? -2.612 4.371 14.190 1.00 96.88 204 ASN A O 1
ATOM 1519 N N . TRP A 1 205 ? -4.396 3.358 15.131 1.00 98.44 205 TRP A N 1
ATOM 1520 C CA . TRP A 1 205 ? -3.991 1.967 14.876 1.00 98.44 205 TRP A CA 1
ATOM 1521 C C . TRP A 1 205 ? -5.041 1.145 14.117 1.00 98.44 205 TRP A C 1
ATOM 1523 O O . TRP A 1 205 ? -4.922 -0.078 14.032 1.00 98.44 205 TRP A O 1
ATOM 1533 N N . THR A 1 206 ? -6.045 1.825 13.563 1.00 98.56 206 THR A N 1
ATOM 1534 C CA . THR A 1 206 ? -7.001 1.278 12.600 1.00 98.56 206 THR A CA 1
ATOM 1535 C C . THR A 1 206 ? -6.726 1.895 11.240 1.00 98.56 206 THR A C 1
ATOM 1537 O O . THR A 1 206 ? -6.722 3.118 11.094 1.00 98.56 206 THR A O 1
ATOM 1540 N N . PHE A 1 207 ? -6.534 1.041 10.248 1.00 98.69 207 PHE A N 1
ATOM 1541 C CA . PHE A 1 207 ? -6.256 1.413 8.870 1.00 98.69 207 PHE A CA 1
ATOM 1542 C C . PHE A 1 207 ? -7.278 0.736 7.967 1.00 98.69 207 PHE A C 1
ATOM 1544 O O . PHE A 1 207 ? -7.774 -0.343 8.299 1.00 98.69 207 PHE A O 1
ATOM 1551 N N . TYR A 1 208 ? -7.589 1.349 6.832 1.00 98.81 208 TYR A N 1
ATOM 1552 C CA . TYR A 1 208 ? -8.447 0.720 5.834 1.00 98.81 208 TYR A CA 1
ATOM 1553 C C . TYR A 1 208 ? -7.728 0.663 4.501 1.00 98.81 208 TYR A C 1
ATOM 1555 O O . TYR A 1 208 ? -6.939 1.554 4.180 1.00 98.81 208 TYR A O 1
ATOM 1563 N N . PHE A 1 209 ? -8.001 -0.384 3.737 1.00 98.88 209 PHE A N 1
ATOM 1564 C CA . PHE A 1 209 ? -7.529 -0.509 2.373 1.00 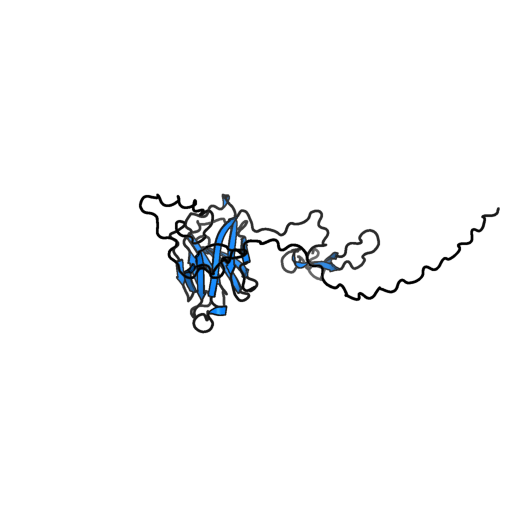98.88 209 PHE A CA 1
ATOM 1565 C C . PHE A 1 209 ? -8.577 -1.170 1.487 1.00 98.88 209 PHE A C 1
ATOM 1567 O O . PHE A 1 209 ? -9.438 -1.914 1.964 1.00 98.88 209 PHE A O 1
ATOM 1574 N N . ASP A 1 210 ? -8.518 -0.845 0.205 1.00 98.62 210 ASP A N 1
ATOM 1575 C CA . ASP A 1 210 ? -9.496 -1.259 -0.789 1.00 98.62 210 ASP A CA 1
ATOM 1576 C C . ASP A 1 210 ? -8.939 -1.133 -2.209 1.00 98.62 210 ASP A C 1
ATOM 1578 O O . ASP A 1 210 ? -7.892 -0.509 -2.413 1.00 98.62 210 ASP A O 1
ATOM 1582 N N . GLU A 1 211 ? -9.664 -1.687 -3.180 1.00 97.62 211 GLU A N 1
ATOM 1583 C CA . GLU A 1 211 ? -9.413 -1.526 -4.615 1.00 97.62 211 GLU A CA 1
ATOM 1584 C C . GLU A 1 211 ? -7.960 -1.868 -4.981 1.00 97.62 211 GLU A C 1
ATOM 1586 O O . GLU A 1 211 ? -7.241 -1.054 -5.567 1.00 97.62 211 GLU A O 1
ATOM 1591 N N . ILE A 1 212 ? -7.490 -3.063 -4.590 1.00 98.25 212 ILE A N 1
ATOM 1592 C CA . ILE A 1 212 ? -6.156 -3.518 -5.005 1.00 98.25 212 ILE A CA 1
ATOM 1593 C C . ILE A 1 212 ? -6.224 -3.853 -6.496 1.00 98.25 212 ILE A C 1
ATOM 1595 O O . ILE A 1 212 ? -6.906 -4.797 -6.902 1.00 98.25 212 ILE A O 1
ATOM 1599 N N . GLU A 1 213 ? -5.506 -3.075 -7.299 1.00 97.06 213 GLU A N 1
ATOM 1600 C CA . GLU A 1 213 ? -5.528 -3.131 -8.760 1.00 97.06 213 GLU A CA 1
ATOM 1601 C C . GLU A 1 213 ? -4.110 -3.341 -9.295 1.00 97.06 213 GLU A C 1
ATOM 1603 O O . GLU A 1 213 ? -3.192 -2.590 -8.959 1.00 97.06 213 GLU A O 1
ATOM 1608 N N . GLN A 1 214 ? -3.926 -4.339 -10.159 1.00 97.31 214 GLN A N 1
ATOM 1609 C CA . GLN A 1 214 ? -2.688 -4.492 -10.920 1.00 97.31 214 GLN A CA 1
ATOM 1610 C C . GLN A 1 214 ? -2.697 -3.531 -12.115 1.00 97.31 214 GLN A C 1
ATOM 1612 O O . GLN A 1 214 ? -3.638 -3.523 -12.905 1.00 97.31 214 GLN A O 1
ATOM 1617 N N . VAL A 1 215 ? -1.627 -2.755 -12.274 1.00 96.50 215 VAL A N 1
ATOM 1618 C CA . VAL A 1 215 ? -1.454 -1.774 -13.352 1.00 96.50 215 VAL A CA 1
ATOM 1619 C C . VAL A 1 215 ? -0.076 -1.906 -14.002 1.00 96.50 215 VAL A C 1
ATOM 1621 O O . VAL A 1 215 ? 0.865 -2.414 -13.389 1.00 96.50 215 VAL A O 1
ATOM 1624 N N . ASP A 1 216 ? 0.067 -1.408 -15.234 1.00 93.88 216 ASP A N 1
ATOM 1625 C CA . ASP A 1 216 ? 1.320 -1.476 -16.004 1.00 93.88 216 ASP A CA 1
ATOM 1626 C C . ASP A 1 216 ? 2.521 -0.929 -15.221 1.00 93.88 216 ASP A C 1
ATOM 1628 O O . ASP A 1 216 ? 3.553 -1.584 -15.080 1.00 93.88 216 ASP A O 1
ATOM 1632 N N . SER A 1 217 ? 2.371 0.283 -14.689 1.00 92.38 217 SER A N 1
ATOM 1633 C CA . SER A 1 217 ? 3.357 0.946 -13.840 1.00 92.38 217 SER A CA 1
ATOM 1634 C C . SER A 1 217 ? 2.675 1.987 -12.959 1.00 92.38 217 SER A C 1
ATOM 1636 O O . SER A 1 217 ? 1.543 2.404 -13.223 1.00 92.38 217 SER A O 1
ATOM 1638 N N . CYS A 1 218 ? 3.362 2.427 -11.905 1.00 92.50 218 CYS A N 1
ATOM 1639 C CA . CYS A 1 218 ? 2.851 3.537 -11.115 1.00 92.50 218 CYS A CA 1
ATOM 1640 C C . CYS A 1 218 ? 2.799 4.820 -11.943 1.00 92.50 218 CYS A C 1
ATOM 1642 O O . CYS A 1 218 ? 3.730 5.062 -12.717 1.00 92.50 218 CYS A O 1
ATOM 1644 N N . PRO A 1 219 ? 1.762 5.664 -11.764 1.00 83.62 219 PRO A N 1
ATOM 1645 C CA . PRO A 1 219 ? 1.708 6.956 -12.421 1.00 83.62 219 PRO A CA 1
ATOM 1646 C C . PRO A 1 219 ? 2.965 7.751 -12.075 1.00 83.62 219 PRO A C 1
ATOM 1648 O O . PRO A 1 219 ? 3.152 8.201 -10.946 1.00 83.62 219 PRO A O 1
ATOM 1651 N N . VAL A 1 220 ? 3.846 7.915 -13.054 1.00 70.69 220 VAL A N 1
ATOM 1652 C CA . VAL A 1 220 ? 4.854 8.963 -12.987 1.00 70.69 220 VAL A CA 1
ATOM 1653 C C . VAL A 1 220 ? 4.123 10.284 -13.207 1.00 70.69 220 VAL A C 1
ATOM 1655 O O . VAL A 1 220 ? 3.297 10.363 -14.124 1.00 70.69 220 VAL A O 1
ATOM 1658 N N . PRO A 1 221 ? 4.377 11.324 -12.389 1.00 62.78 221 PRO A N 1
ATOM 1659 C CA . PRO A 1 221 ? 3.893 12.661 -12.696 1.00 62.78 221 PRO A CA 1
ATOM 1660 C C . PRO A 1 221 ? 4.232 12.966 -14.151 1.00 62.78 221 PRO A C 1
ATOM 1662 O O . PRO A 1 221 ? 5.347 12.668 -14.589 1.00 62.78 221 PRO A O 1
ATOM 1665 N N . ALA A 1 222 ? 3.262 13.488 -14.906 1.00 58.75 222 ALA A N 1
ATOM 1666 C CA . ALA A 1 222 ? 3.465 13.787 -16.314 1.00 58.75 222 ALA A CA 1
ATOM 1667 C C . ALA A 1 222 ? 4.720 14.655 -16.457 1.00 58.75 222 ALA A C 1
ATOM 1669 O O . ALA A 1 222 ? 4.734 15.815 -16.045 1.00 58.75 222 ALA A O 1
ATOM 1670 N N . GLN A 1 223 ? 5.786 14.078 -17.009 1.00 57.88 223 GLN A N 1
ATOM 1671 C CA . GLN A 1 223 ? 6.981 14.840 -17.316 1.00 57.88 223 GLN A CA 1
ATOM 1672 C C . GLN A 1 223 ? 6.656 15.661 -18.556 1.00 57.88 223 GLN A C 1
ATOM 1674 O O . GLN A 1 223 ? 6.492 15.121 -19.652 1.00 57.88 223 GLN A O 1
ATOM 1679 N N . LEU A 1 224 ? 6.468 16.964 -18.363 1.00 63.59 224 LEU A N 1
ATOM 1680 C CA . LEU A 1 224 ? 6.298 17.886 -19.473 1.00 63.59 224 LEU A CA 1
ATOM 1681 C C . LEU A 1 224 ? 7.618 17.913 -20.246 1.00 63.59 224 LEU A C 1
ATOM 1683 O O . LEU A 1 224 ? 8.664 18.239 -19.692 1.00 63.59 224 LEU A O 1
ATOM 1687 N N . PHE A 1 225 ? 7.567 17.520 -21.520 1.00 71.50 225 PHE A N 1
ATOM 1688 C CA . PHE A 1 225 ? 8.657 17.736 -22.461 1.00 71.50 225 PHE A CA 1
ATOM 1689 C C . PHE A 1 225 ? 8.287 18.899 -23.394 1.00 71.50 225 PHE A C 1
ATOM 1691 O O . PHE A 1 225 ? 7.191 18.885 -23.962 1.00 71.50 225 PHE A O 1
ATOM 1698 N N . PRO A 1 226 ? 9.185 19.879 -23.608 1.00 81.81 226 PRO A N 1
ATOM 1699 C CA . PRO A 1 226 ? 10.499 20.018 -22.974 1.00 81.81 226 PRO A CA 1
ATOM 1700 C C . PRO A 1 226 ? 10.387 20.264 -21.462 1.00 81.81 226 PRO A C 1
ATOM 1702 O O . PRO A 1 226 ? 9.447 20.910 -21.014 1.00 81.81 226 PRO A O 1
ATOM 1705 N N . VAL A 1 227 ? 11.353 19.747 -20.695 1.00 85.62 227 VAL A N 1
ATOM 1706 C CA . VAL A 1 227 ? 11.434 20.015 -19.253 1.00 85.62 227 VAL A CA 1
ATOM 1707 C C . VAL A 1 227 ? 11.808 21.483 -19.071 1.00 85.62 227 VAL A C 1
ATOM 1709 O O . VAL A 1 227 ? 12.890 21.892 -19.496 1.00 85.62 227 VAL A O 1
ATOM 1712 N N . ASP A 1 228 ? 10.917 22.268 -18.467 1.00 88.50 228 ASP A N 1
ATOM 1713 C CA . ASP A 1 228 ? 11.113 23.704 -18.225 1.00 88.50 228 ASP A CA 1
ATOM 1714 C C . ASP A 1 228 ? 11.441 24.048 -16.760 1.00 88.50 228 ASP A C 1
ATOM 1716 O O . ASP A 1 228 ? 11.852 25.169 -16.486 1.00 88.50 228 ASP A O 1
ATOM 1720 N N . PHE A 1 229 ? 11.348 23.069 -15.850 1.00 91.56 229 PHE A N 1
ATOM 1721 C CA . PHE A 1 229 ? 11.564 23.198 -14.402 1.00 91.56 229 PHE A CA 1
ATOM 1722 C C . PHE A 1 229 ? 10.562 24.101 -13.664 1.00 91.56 229 PHE A C 1
ATOM 1724 O O . PHE A 1 229 ? 10.785 24.422 -12.499 1.00 91.56 229 PHE A O 1
ATOM 1731 N N . GLU A 1 230 ? 9.427 24.450 -14.275 1.00 90.44 230 GLU A N 1
ATOM 1732 C CA . GLU A 1 230 ? 8.466 25.394 -13.681 1.00 90.44 230 GLU A CA 1
ATOM 1733 C C . GLU A 1 230 ? 7.411 24.721 -12.780 1.00 90.44 230 GLU A C 1
ATOM 1735 O O . GLU A 1 230 ? 6.667 25.402 -12.074 1.00 90.44 230 GLU A O 1
ATOM 1740 N N . GLY A 1 231 ? 7.364 23.385 -12.764 1.00 85.56 231 GLY A N 1
ATOM 1741 C CA . GLY A 1 231 ? 6.586 22.587 -11.805 1.00 85.56 231 GLY A CA 1
ATOM 1742 C C . GLY A 1 231 ? 7.121 22.604 -10.360 1.00 85.56 231 GLY A C 1
ATOM 1743 O O . GLY A 1 231 ? 8.083 23.298 -10.032 1.00 85.56 231 GLY A O 1
ATOM 1744 N N . ASP A 1 232 ? 6.504 21.800 -9.489 1.00 84.62 232 ASP A N 1
ATOM 1745 C CA . ASP A 1 232 ? 6.958 21.604 -8.103 1.00 84.62 232 ASP A CA 1
ATOM 1746 C C . ASP A 1 232 ? 8.392 21.027 -8.076 1.00 84.62 232 ASP A C 1
ATOM 1748 O O . ASP A 1 232 ? 8.598 19.941 -8.630 1.00 84.62 232 ASP A O 1
ATOM 1752 N N . PRO A 1 233 ? 9.382 21.684 -7.432 1.00 86.81 233 PRO A N 1
ATOM 1753 C CA . PRO A 1 233 ? 10.742 21.162 -7.281 1.00 86.81 233 PRO A CA 1
ATOM 1754 C C . PRO A 1 233 ? 10.825 19.717 -6.787 1.00 86.81 233 PRO A C 1
ATOM 1756 O O . PRO A 1 233 ? 11.707 18.981 -7.226 1.00 86.81 233 PRO A O 1
ATOM 1759 N N . ALA A 1 234 ? 9.909 19.294 -5.911 1.00 81.44 234 ALA A N 1
ATOM 1760 C CA . ALA A 1 234 ? 9.889 17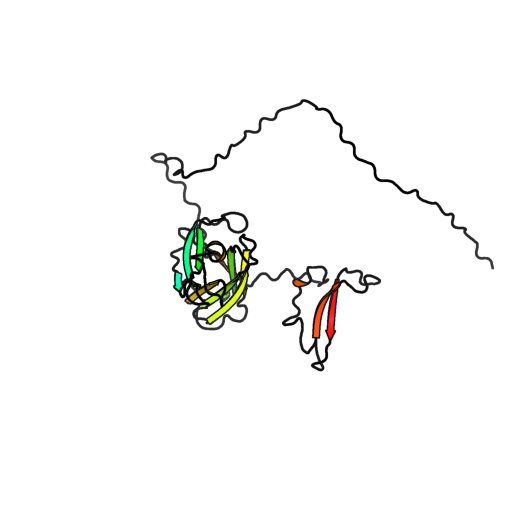.940 -5.359 1.00 81.44 234 ALA A CA 1
ATOM 1761 C C . ALA A 1 234 ? 9.496 16.866 -6.391 1.00 81.44 234 ALA A C 1
ATOM 1763 O O . ALA A 1 234 ? 9.755 15.683 -6.178 1.00 81.44 234 ALA A O 1
ATOM 1764 N N . SER A 1 235 ? 8.895 17.262 -7.518 1.00 80.44 235 SER A N 1
ATOM 1765 C CA . SER A 1 235 ? 8.511 16.345 -8.597 1.00 80.44 235 SER A CA 1
ATOM 1766 C C . SER A 1 235 ? 9.683 15.924 -9.496 1.00 80.44 235 SER A C 1
ATOM 1768 O O . SER A 1 235 ? 9.565 14.947 -10.240 1.00 80.44 235 SER A O 1
ATOM 1770 N N . TYR A 1 236 ? 10.827 16.615 -9.416 1.00 84.38 236 TYR A N 1
ATOM 1771 C CA . TYR A 1 236 ? 12.020 16.306 -10.204 1.00 84.38 236 TYR A CA 1
ATOM 1772 C C . TYR A 1 236 ? 12.965 15.400 -9.416 1.00 84.38 236 TYR A C 1
ATOM 1774 O O . TY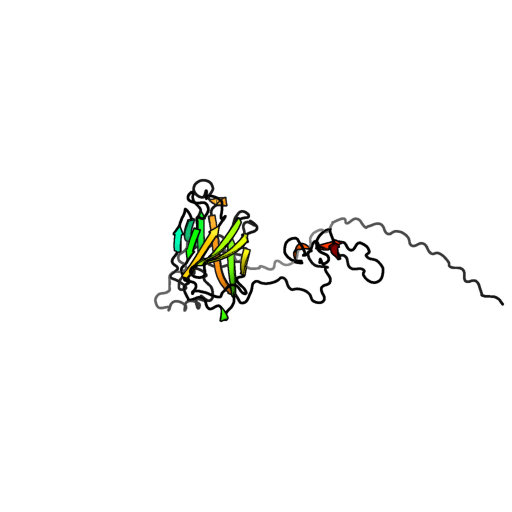R A 1 236 ? 13.624 15.824 -8.468 1.00 84.38 236 TYR A O 1
ATOM 1782 N N . ASN A 1 237 ? 13.054 14.138 -9.831 1.00 85.31 237 ASN A N 1
ATOM 1783 C CA . ASN A 1 237 ? 13.947 13.160 -9.221 1.00 85.31 237 ASN A CA 1
ATOM 1784 C C . ASN A 1 237 ? 15.308 13.133 -9.942 1.00 85.31 237 ASN A C 1
ATOM 1786 O O . ASN A 1 237 ? 15.387 12.706 -11.094 1.00 85.31 237 ASN A O 1
ATOM 1790 N N . PHE A 1 238 ? 16.374 13.549 -9.252 1.00 86.44 238 PHE A N 1
ATOM 1791 C CA . PHE A 1 238 ? 17.761 13.502 -9.745 1.00 86.44 238 PHE A CA 1
ATOM 1792 C C . PHE A 1 238 ? 18.537 12.249 -9.292 1.00 86.44 238 PHE A C 1
ATOM 1794 O O . PHE A 1 238 ? 19.750 12.172 -9.461 1.00 86.44 238 PHE A O 1
ATOM 1801 N N . GLY A 1 239 ? 17.844 11.248 -8.743 1.00 81.38 239 GLY A N 1
ATOM 1802 C CA . GLY A 1 239 ? 18.426 10.019 -8.211 1.00 81.38 239 GLY A CA 1
ATOM 1803 C C . GLY A 1 239 ? 18.640 10.052 -6.691 1.00 81.38 239 GLY A C 1
ATOM 1804 O O . GLY A 1 239 ? 18.297 11.038 -6.032 1.00 81.38 239 GLY A O 1
ATOM 1805 N N . PRO A 1 240 ? 19.185 8.961 -6.117 1.00 70.06 240 PRO A N 1
ATOM 1806 C CA . PRO A 1 240 ? 19.524 8.885 -4.695 1.00 70.06 240 PRO A CA 1
ATOM 1807 C C . PRO A 1 240 ? 20.440 10.052 -4.299 1.00 70.06 240 PRO A C 1
ATOM 1809 O O . PRO A 1 240 ? 21.372 10.370 -5.030 1.00 70.06 240 PRO A O 1
ATOM 1812 N N . ASP A 1 241 ? 20.142 10.726 -3.186 1.00 76.56 241 ASP A N 1
ATOM 1813 C CA . ASP A 1 241 ? 20.875 11.907 -2.687 1.00 76.56 241 ASP A CA 1
ATOM 1814 C C . ASP A 1 241 ? 20.959 13.108 -3.658 1.00 76.56 241 ASP A C 1
ATOM 1816 O O . ASP A 1 241 ? 21.716 14.055 -3.432 1.00 76.56 241 ASP A O 1
ATOM 1820 N N . GLY A 1 242 ? 20.150 13.109 -4.723 1.00 81.00 242 GLY A N 1
ATOM 1821 C CA . GLY A 1 242 ? 20.092 14.179 -5.715 1.00 81.00 242 GLY A CA 1
ATOM 1822 C C . GLY A 1 242 ? 21.182 14.129 -6.789 1.00 81.00 242 GLY A C 1
ATOM 1823 O O . GLY A 1 242 ? 21.315 15.111 -7.514 1.00 81.00 242 GLY A O 1
ATOM 1824 N N . GLY A 1 243 ? 21.960 13.049 -6.918 1.00 86.38 243 GLY A N 1
ATOM 1825 C CA . GLY A 1 243 ? 22.966 12.923 -7.983 1.00 86.38 243 GLY A CA 1
ATOM 1826 C C . GLY A 1 243 ? 23.911 11.726 -7.836 1.00 86.38 243 GLY A C 1
ATOM 1827 O O . GLY A 1 243 ? 23.641 10.773 -7.109 1.00 86.38 243 GLY A O 1
ATOM 1828 N N . PHE A 1 244 ? 25.043 11.749 -8.544 1.00 86.94 244 PHE A N 1
ATOM 1829 C CA . PHE A 1 244 ? 26.095 10.726 -8.464 1.00 86.94 244 PHE A CA 1
ATOM 1830 C C . PHE A 1 244 ? 27.508 11.323 -8.525 1.00 86.94 244 PHE A C 1
ATOM 1832 O O . PHE A 1 244 ? 27.722 12.441 -8.992 1.00 86.94 244 PHE A O 1
ATOM 1839 N N . GLY A 1 245 ? 28.515 10.571 -8.059 1.00 87.12 245 GLY A N 1
ATOM 1840 C CA . GLY A 1 245 ? 29.935 10.950 -8.183 1.00 87.12 245 GLY A CA 1
ATOM 1841 C C . GLY A 1 245 ? 30.342 12.223 -7.421 1.00 87.12 245 GLY A C 1
ATOM 1842 O O . GLY A 1 245 ? 31.368 12.825 -7.723 1.00 87.12 245 GLY A O 1
ATOM 1843 N N . GLY A 1 246 ? 29.548 12.661 -6.438 1.00 86.88 246 GLY A N 1
ATOM 1844 C CA . GLY A 1 246 ? 29.727 13.952 -5.760 1.00 86.88 246 GLY A CA 1
ATOM 1845 C C . GLY A 1 246 ? 29.016 15.124 -6.451 1.00 86.88 246 GLY A C 1
ATOM 1846 O O . GLY A 1 246 ? 29.217 16.273 -6.058 1.00 86.88 246 GLY A O 1
ATOM 1847 N N . GLY A 1 247 ? 28.198 14.858 -7.473 1.00 91.00 247 GLY A N 1
ATOM 1848 C CA . GLY A 1 247 ? 27.200 15.794 -7.984 1.00 91.00 247 GLY A CA 1
ATOM 1849 C C . GLY A 1 247 ? 25.946 15.805 -7.111 1.00 91.00 247 GLY A C 1
ATOM 1850 O O . GLY A 1 247 ? 25.548 14.770 -6.584 1.00 91.00 247 GLY A O 1
ATOM 1851 N N . ALA A 1 248 ? 25.341 16.981 -6.956 1.00 92.06 248 ALA A N 1
ATOM 1852 C CA . ALA A 1 248 ? 24.007 17.139 -6.392 1.00 92.06 248 ALA A CA 1
ATOM 1853 C C . ALA A 1 248 ? 23.218 18.161 -7.213 1.00 92.06 248 ALA A C 1
ATOM 1855 O O . ALA A 1 248 ? 23.640 19.313 -7.373 1.00 92.06 248 ALA A O 1
ATOM 1856 N N . SER A 1 249 ? 22.067 17.738 -7.708 1.00 94.81 249 SER A N 1
ATOM 1857 C CA . SER A 1 249 ? 21.166 18.494 -8.558 1.00 94.81 249 SER A CA 1
ATOM 1858 C C . SER A 1 249 ? 19.866 18.801 -7.817 1.00 94.81 249 SER A C 1
ATOM 1860 O O . SER A 1 249 ? 19.322 17.976 -7.086 1.00 94.81 249 SER A O 1
ATOM 1862 N N . ALA A 1 250 ? 19.375 20.026 -7.977 1.00 93.00 250 ALA A N 1
ATOM 1863 C CA . ALA A 1 250 ? 18.116 20.477 -7.397 1.00 93.00 250 ALA A CA 1
ATOM 1864 C C . ALA A 1 250 ? 17.479 21.551 -8.280 1.00 93.00 250 ALA A C 1
ATOM 1866 O O . ALA A 1 250 ? 18.189 22.365 -8.877 1.00 93.00 250 ALA A O 1
ATOM 1867 N N . VAL A 1 251 ? 16.149 21.605 -8.315 1.00 95.12 251 VAL A N 1
ATOM 1868 C CA . VAL A 1 251 ? 15.435 22.756 -8.879 1.00 95.12 251 VAL A CA 1
ATOM 1869 C C . VAL A 1 251 ? 15.441 23.886 -7.854 1.00 95.12 251 VAL A C 1
ATOM 1871 O O . VAL A 1 251 ? 15.113 23.688 -6.684 1.00 95.12 251 VAL A O 1
ATOM 1874 N N . ILE A 1 252 ? 15.873 25.066 -8.284 1.00 95.69 252 ILE A N 1
ATOM 1875 C CA . ILE A 1 252 ? 15.970 26.271 -7.460 1.00 95.69 252 ILE A CA 1
ATOM 1876 C C . ILE A 1 252 ? 15.343 27.458 -8.185 1.00 95.69 252 ILE A C 1
ATOM 1878 O O . ILE A 1 252 ? 15.175 27.430 -9.403 1.00 95.69 252 ILE A O 1
ATOM 1882 N N . ALA A 1 253 ? 15.077 28.541 -7.451 1.00 97.12 253 ALA A N 1
ATOM 1883 C CA . ALA A 1 253 ? 14.767 29.823 -8.072 1.00 97.12 253 ALA A CA 1
ATOM 1884 C C . ALA A 1 253 ? 15.885 30.216 -9.049 1.00 97.12 253 ALA A C 1
ATOM 1886 O O . ALA A 1 253 ? 17.071 30.130 -8.711 1.00 97.12 253 ALA A O 1
ATOM 1887 N N . ASN A 1 254 ? 15.499 30.644 -10.248 1.00 97.25 254 ASN A N 1
ATOM 1888 C CA . ASN A 1 254 ? 16.434 31.089 -11.266 1.00 97.25 254 ASN A CA 1
ATOM 1889 C C . ASN A 1 254 ? 17.259 32.274 -10.722 1.00 97.25 254 ASN A C 1
ATOM 1891 O O . ASN A 1 254 ? 16.678 33.316 -10.404 1.00 97.25 254 ASN A O 1
ATOM 1895 N N . PRO A 1 255 ? 18.594 32.137 -10.580 1.00 96.81 255 PRO A N 1
ATOM 1896 C CA . PRO A 1 255 ? 19.434 33.188 -10.013 1.00 96.81 255 PRO A CA 1
ATOM 1897 C C . PRO A 1 255 ? 19.544 34.424 -10.917 1.00 96.81 255 PRO A C 1
ATOM 1899 O O . PRO A 1 255 ? 19.930 35.485 -10.430 1.00 96.81 255 PRO A O 1
ATOM 1902 N N . ASP A 1 256 ? 19.210 34.299 -12.205 1.00 96.25 256 ASP A N 1
ATOM 1903 C CA . ASP A 1 256 ? 19.135 35.406 -13.156 1.00 96.25 256 ASP A CA 1
ATOM 1904 C C . ASP A 1 256 ? 17.939 35.216 -14.101 1.00 96.25 256 ASP A C 1
ATOM 1906 O O . ASP A 1 256 ? 18.003 34.492 -15.091 1.00 96.25 256 ASP A O 1
ATOM 1910 N N . GLN A 1 257 ? 16.835 35.893 -13.783 1.00 95.75 257 GLN A N 1
ATOM 1911 C CA . GLN A 1 257 ? 15.598 35.880 -14.574 1.00 95.75 257 GLN A CA 1
ATOM 1912 C C . GLN A 1 257 ? 15.611 36.898 -15.725 1.00 95.75 257 GLN A C 1
ATOM 1914 O O . GLN A 1 257 ? 14.557 37.275 -16.242 1.00 95.75 257 GLN A O 1
ATOM 1919 N N . SER A 1 258 ? 16.785 37.406 -16.100 1.00 94.50 258 SER A N 1
ATOM 1920 C CA . SER A 1 258 ? 16.947 38.356 -17.196 1.00 94.50 258 SER A CA 1
ATOM 1921 C C . SER A 1 258 ? 17.585 37.712 -18.433 1.00 94.50 258 SER A C 1
ATOM 1923 O O . SER A 1 258 ? 18.054 36.576 -18.427 1.00 94.50 258 SER A O 1
ATOM 1925 N N . GLY A 1 259 ? 17.586 38.442 -19.551 1.00 91.94 259 GLY A N 1
ATOM 1926 C CA . GLY A 1 259 ? 18.181 37.956 -20.794 1.00 91.94 259 GLY A CA 1
ATOM 1927 C C . GLY A 1 259 ? 17.318 36.907 -21.500 1.00 91.94 259 GLY A C 1
ATOM 1928 O O . GLY A 1 259 ? 16.128 37.123 -21.707 1.00 91.94 259 GLY A O 1
ATOM 1929 N N . ILE A 1 260 ? 17.941 35.816 -21.958 1.00 94.69 260 ILE A N 1
ATOM 1930 C CA . ILE A 1 260 ? 17.276 34.802 -22.799 1.00 94.69 260 ILE A CA 1
ATOM 1931 C C . ILE A 1 260 ? 16.396 33.863 -21.965 1.00 94.69 260 ILE A C 1
ATOM 1933 O O . ILE A 1 260 ? 15.336 33.467 -22.441 1.00 94.69 260 ILE A O 1
ATOM 1937 N N . ASN A 1 261 ? 16.819 33.510 -20.744 1.00 91.81 261 ASN A N 1
ATOM 1938 C CA . ASN A 1 261 ? 16.037 32.651 -19.862 1.00 91.81 261 ASN A CA 1
ATOM 1939 C C . ASN A 1 261 ? 15.384 33.465 -18.740 1.00 91.81 261 ASN A C 1
ATOM 1941 O O . ASN A 1 261 ? 16.017 33.777 -17.736 1.00 91.81 261 ASN A O 1
ATOM 1945 N N . THR A 1 262 ? 14.100 33.765 -18.903 1.00 94.81 262 THR A N 1
ATOM 1946 C CA . THR A 1 262 ? 13.298 34.491 -17.910 1.00 94.81 262 THR A CA 1
ATOM 1947 C C . THR A 1 262 ? 12.435 33.561 -17.048 1.00 94.81 262 THR A C 1
ATOM 1949 O O . THR A 1 262 ? 11.449 34.022 -16.475 1.00 94.81 262 THR A O 1
ATOM 1952 N N . SER A 1 263 ? 12.738 32.255 -17.003 1.00 95.75 263 SER A N 1
ATOM 1953 C CA . SER A 1 263 ? 11.993 31.259 -16.215 1.00 95.75 263 SER A CA 1
ATOM 1954 C C . SER A 1 263 ? 12.084 31.542 -14.715 1.00 95.75 263 SER A C 1
ATOM 1956 O O . SER A 1 263 ? 13.076 32.120 -14.254 1.00 95.75 263 SER A O 1
ATOM 1958 N N . ALA A 1 264 ? 11.070 31.154 -13.935 1.00 96.25 264 ALA A N 1
ATOM 1959 C CA . ALA A 1 264 ? 11.083 31.393 -12.496 1.00 96.25 264 ALA A CA 1
ATOM 1960 C C . ALA A 1 264 ? 12.095 30.486 -11.789 1.00 96.25 264 ALA A C 1
ATOM 1962 O O . ALA A 1 264 ? 12.709 30.895 -10.796 1.00 96.25 264 ALA A O 1
ATOM 1963 N N . GLN A 1 265 ? 12.289 29.280 -12.315 1.00 96.81 265 GLN A N 1
ATOM 1964 C CA . GLN A 1 265 ? 13.109 28.228 -11.741 1.00 96.81 265 GLN A CA 1
ATOM 1965 C C . GLN A 1 265 ? 14.099 27.667 -12.766 1.00 96.81 265 GLN A C 1
ATOM 1967 O O . GLN A 1 265 ? 13.946 27.812 -13.978 1.00 96.81 265 GLN A O 1
ATOM 1972 N N . VAL A 1 266 ? 15.166 27.049 -12.265 1.00 95.88 266 VAL A N 1
ATOM 1973 C CA . VAL A 1 266 ? 16.159 26.312 -13.058 1.00 95.88 266 VAL A CA 1
ATOM 1974 C C . VAL A 1 266 ? 16.677 25.121 -12.262 1.00 95.88 266 VAL A C 1
ATOM 1976 O O . VAL A 1 266 ? 16.737 25.162 -11.032 1.00 95.88 266 VAL A O 1
ATOM 1979 N N . ALA A 1 267 ? 17.142 24.081 -12.951 1.00 94.56 267 ALA A N 1
ATOM 1980 C CA . ALA A 1 267 ? 17.978 23.070 -12.317 1.00 94.56 267 ALA A CA 1
ATOM 1981 C C . ALA A 1 267 ? 19.388 23.627 -12.059 1.00 94.56 267 ALA A C 1
ATOM 1983 O O . ALA A 1 267 ? 20.065 24.114 -12.968 1.00 94.56 267 ALA A O 1
ATOM 1984 N N . ARG A 1 268 ? 19.854 23.526 -10.814 1.00 94.94 268 ARG A N 1
ATOM 1985 C CA . ARG A 1 268 ? 21.244 23.762 -10.421 1.00 94.94 268 ARG A CA 1
ATOM 1986 C C . ARG A 1 268 ? 21.906 22.426 -10.131 1.00 94.94 268 ARG A C 1
ATOM 1988 O O . ARG A 1 268 ? 21.441 21.707 -9.256 1.00 94.94 268 ARG A O 1
ATOM 1995 N N . MET A 1 269 ? 23.051 22.182 -10.760 1.00 93.81 269 MET A N 1
ATOM 1996 C CA . MET A 1 269 ? 23.986 21.129 -10.369 1.00 93.81 269 MET A CA 1
ATOM 1997 C C . MET A 1 269 ? 25.146 21.738 -9.576 1.00 93.81 269 MET A C 1
ATOM 1999 O O . MET A 1 269 ? 25.727 22.755 -9.967 1.00 93.81 269 MET A O 1
ATOM 2003 N N . GLN A 1 270 ? 25.471 21.130 -8.441 1.00 92.88 270 GLN A N 1
ATOM 2004 C CA . GLN A 1 270 ? 26.647 21.433 -7.633 1.00 92.88 270 GLN A CA 1
ATOM 2005 C C . GLN A 1 270 ? 27.596 20.240 -7.676 1.00 92.88 270 GLN A C 1
ATOM 2007 O O . GLN A 1 270 ? 27.205 19.129 -7.336 1.00 92.88 270 GLN A O 1
ATOM 2012 N N . LYS A 1 271 ? 28.856 20.478 -8.056 1.00 89.62 271 LYS A N 1
ATOM 2013 C CA . LYS A 1 271 ? 29.911 19.462 -8.022 1.00 89.62 271 LYS A CA 1
ATOM 2014 C C . LYS A 1 271 ? 30.766 19.645 -6.771 1.00 89.62 271 LYS A C 1
ATOM 2016 O O . LYS A 1 271 ? 31.486 20.637 -6.652 1.00 89.62 271 LYS A O 1
ATOM 2021 N N . PHE A 1 272 ? 30.696 18.687 -5.860 1.00 88.38 272 PHE A N 1
ATOM 2022 C CA . PHE A 1 272 ? 31.534 18.624 -4.668 1.00 88.38 272 PHE A CA 1
ATOM 2023 C C . PHE A 1 272 ? 32.810 17.811 -4.924 1.00 88.38 272 PHE A C 1
ATOM 2025 O O . PHE A 1 272 ? 33.015 17.247 -6.001 1.00 88.38 272 PHE A O 1
ATOM 2032 N N . ALA A 1 273 ? 33.705 17.785 -3.931 1.00 86.69 273 ALA A N 1
ATOM 2033 C CA . ALA A 1 273 ? 34.845 16.876 -3.952 1.00 86.69 273 ALA A CA 1
ATOM 2034 C C . ALA A 1 273 ? 34.346 15.421 -3.944 1.00 86.69 273 ALA A C 1
ATOM 2036 O O . ALA A 1 273 ? 33.403 15.092 -3.229 1.00 86.69 273 ALA A O 1
ATOM 2037 N N . GLY A 1 274 ? 34.980 14.564 -4.738 1.00 78.25 274 GLY A N 1
ATOM 2038 C CA . GLY A 1 274 ? 34.517 13.204 -4.979 1.00 78.25 274 GLY A CA 1
ATOM 2039 C C . GLY A 1 274 ? 35.216 12.620 -6.198 1.00 78.25 274 GLY A C 1
ATOM 2040 O O . GLY A 1 274 ? 36.432 12.758 -6.344 1.00 78.25 274 GLY A O 1
ATOM 2041 N N . GLU A 1 275 ? 34.442 12.007 -7.085 1.00 85.94 275 GLU A N 1
ATOM 2042 C CA . GLU A 1 275 ? 34.958 11.419 -8.314 1.00 85.94 275 GLU A CA 1
ATOM 2043 C C . GLU A 1 275 ? 35.355 12.495 -9.339 1.00 85.94 275 GLU A C 1
ATOM 2045 O O . GLU A 1 275 ? 34.939 13.661 -9.300 1.00 85.94 275 GLU A O 1
ATOM 2050 N N . VAL A 1 276 ? 36.178 12.108 -10.320 1.00 89.44 276 VAL A N 1
ATOM 2051 C CA . VAL A 1 276 ? 36.503 13.007 -11.444 1.00 89.44 276 VAL A CA 1
ATOM 2052 C C . VAL A 1 276 ? 35.252 13.356 -12.268 1.00 89.44 276 VAL A C 1
ATOM 2054 O O . VAL A 1 276 ? 35.204 14.427 -12.882 1.00 89.44 276 VAL A O 1
ATOM 2057 N N . PHE A 1 277 ? 34.219 12.510 -12.202 1.00 80.38 277 PHE A N 1
ATOM 2058 C CA . PHE A 1 277 ? 32.880 12.683 -12.767 1.00 80.38 277 PHE A CA 1
ATOM 2059 C C . PHE A 1 277 ? 31.838 12.959 -11.671 1.00 80.38 277 PHE A C 1
ATOM 2061 O O . PHE A 1 277 ? 32.020 12.543 -10.539 1.00 80.38 277 PHE A O 1
ATOM 2068 N N . GLY A 1 278 ? 30.737 13.631 -12.009 1.00 83.00 278 GLY A N 1
ATOM 2069 C CA . GLY A 1 278 ? 29.586 13.800 -11.117 1.00 83.00 278 GLY A CA 1
ATOM 2070 C C . GLY A 1 278 ? 28.499 14.657 -11.764 1.00 83.00 278 GLY A C 1
ATOM 2071 O O . GLY A 1 278 ? 28.829 15.529 -12.575 1.00 83.00 278 GLY A O 1
ATOM 2072 N N . GLY A 1 279 ? 27.235 14.384 -11.440 1.00 80.06 279 GLY A N 1
ATOM 2073 C CA . GLY A 1 279 ? 26.051 15.034 -12.014 1.00 80.06 279 GLY A CA 1
ATOM 2074 C C . GLY A 1 279 ? 24.795 14.789 -11.196 1.00 80.06 279 GLY A C 1
ATOM 2075 O O . GLY A 1 279 ? 24.811 13.815 -10.414 1.00 80.06 279 GLY A O 1
#

Radius of gyration: 30.01 Å; Cα contacts (8 Å, |Δi|>4): 509; chains: 1; bounding box: 82×88×65 Å

Secondary structure (DSSP, 8-state):
--PPP-PPPP-PPPP-PPPPP----PPPP---------------S---SPPPTTPPPPPPPPPP-SSB---TTT----EEEETTEEEEEEE-S--STT---SEEEEEEE-SS-TT-EEEEPPSS---GGG-SEEEEEEE-SS-EEEEEEEETTTEEEEEEE---SSEEEEEEE-TT---SSPP-EEEEEESTTS---TTT-HHHHEEEEEEEEEESS------PSSP-S-S-GGG---SGGGSSTTEEEEEEE-S--STT---SEEEEEEE-SS-S---

Mean predicted aligned error: 15.89 Å

Foldseek 3Di:
DDDDDDDDDDDDDDDDDDDDDDDDDDDDDDDDDDDPPPPPDDDDDDPPPDDDPPDDDDPDPDDDLLFFFLDPPNDDKDKDWDFQKDKDKDADPDCDDPHVGRIWIKIFFAFGDLFTWIKIFDPDWDDCVQAFKKKKKKAAQAKKWKKKAFPQLGDIDIDIDHNPRDIDIDMGGCVPPPDGGTGGIIIIGIRRPDHGHCVPCVRHRMMIMGGIHHHRGPDQPPQDPVRLLQDDFVSDQCDVQQKDQQKHKTKDQDPDCDDPHNHRIDIDIDHDPGHPDMD

Solvent-accessible surface area (backbone atoms only — n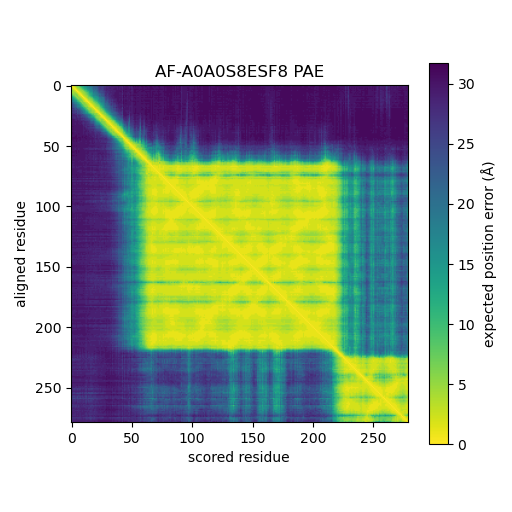ot comparable to full-atom values): 17119 Å² total; per-residue (Å²): 134,88,84,83,89,80,86,85,78,88,80,88,81,84,87,82,80,87,85,83,88,80,92,85,84,82,88,81,89,82,81,90,77,86,71,83,79,78,76,80,70,80,83,65,99,65,95,64,79,80,79,61,90,89,60,77,74,76,80,76,76,86,84,82,61,91,37,54,40,72,40,92,86,64,58,87,78,53,71,52,60,38,47,33,14,44,68,44,81,39,71,39,93,64,50,51,91,86,42,66,48,70,26,23,38,37,36,37,25,26,66,60,39,32,72,18,17,33,31,34,49,61,91,59,82,79,57,65,93,65,24,37,14,37,36,32,36,35,33,33,60,43,62,39,45,36,34,48,28,37,34,67,52,75,45,71,42,75,48,69,48,83,24,82,60,46,71,42,80,45,63,44,67,38,71,96,67,75,86,71,56,67,60,63,26,43,34,42,26,64,35,71,79,46,63,32,43,26,90,84,41,44,68,81,23,41,35,36,38,34,46,43,30,78,31,63,58,54,86,68,76,85,78,61,80,78,79,68,57,76,66,66,54,86,75,63,82,51,58,70,91,22,24,41,47,41,12,35,40,46,60,39,73,36,91,62,54,57,86,91,52,59,48,73,27,32,77,45,78,46,79,51,86,67,50,101,54,58,70

pLDDT: mean 83.72, std 20.45, range [35.84, 98.94]

Nearest PDB structures (foldseek):
  3p6b-assembly1_B-2  TM=5.229E-01  e=7.330E-06  Acetivibrio thermocellus
  2xon-assembly1_A  TM=5.693E-01  e=9.046E-05  Thermotoga maritima
  3k4z-assembly1_A  TM=4.725E-01  e=2.186E-05  Acetivibrio thermocellus JW20
  5w6h-assembly1_C  TM=4.955E-01  e=5.795E-04  Kuttervirus CBA120
  4y6t-assembly1_F  TM=3.736E-01  e=3.487E-02  Tobacco streak virus